Protein AF-0000000084599775 (afdb_homodimer)

Sequence (318 aa):
MVIREINQDNRTDVEAFFRQQWGSSLMVVASGVYDCSELDGFVALDETGNIIGLLTFAYHNGQMELISLDSVKEGVGVGTSLLETFENDAKEKNIKAIHLVTTNDNVHALAFYQKRGYVLHKLHKEAVKKARLLKPEIPSIAENGIPIRDEIELMKPLAMVIREINQDNRTDVEAFFRQQWGSSLMVVASGVYDCSELDGFVALDETGNIIGLLTFAYHNGQMELISLDSVKEGVGVGTSLLETFENDAKEKNIKAIHLVTTNDNVHALAFYQKRGYVLHKLHKEAVKKARLLKPEIPSIAENGIPIRDEIELMKPLA

Structure (mmCIF, N/CA/C/O backbone):
data_AF-0000000084599775-model_v1
#
loop_
_entity.id
_entity.type
_entity.pdbx_description
1 polymer Acetyltransferase
#
loop_
_atom_site.group_PDB
_atom_site.id
_atom_site.type_symbol
_atom_site.label_atom_id
_atom_site.label_alt_id
_atom_site.label_comp_id
_atom_site.label_asym_id
_atom_site.label_entity_id
_atom_site.label_seq_id
_atom_site.pdbx_PDB_ins_code
_atom_site.Cartn_x
_atom_site.Cartn_y
_atom_site.Cartn_z
_atom_site.occupancy
_atom_site.B_iso_or_equiv
_atom_site.auth_seq_id
_atom_site.auth_comp_id
_atom_site.auth_asym_id
_atom_site.auth_atom_id
_atom_site.pdbx_PDB_model_num
ATOM 1 N N . MET A 1 1 ? -7.348 -16.453 -25.172 1 92.5 1 MET A N 1
ATOM 2 C CA . MET A 1 1 ? -6.465 -16.781 -24.062 1 92.5 1 MET A CA 1
ATOM 3 C C . MET A 1 1 ? -6.84 -18.125 -23.453 1 92.5 1 MET A C 1
ATOM 5 O O . MET A 1 1 ? -8.016 -18.391 -23.188 1 92.5 1 MET A O 1
ATOM 9 N N . VAL A 1 2 ? -5.887 -18.969 -23.328 1 96.31 2 VAL A N 1
ATOM 10 C CA . VAL A 1 2 ? -6.09 -20.281 -22.703 1 96.31 2 VAL A CA 1
ATOM 11 C C . VAL A 1 2 ? -5.16 -20.422 -21.5 1 96.31 2 VAL A C 1
ATOM 13 O O . VAL A 1 2 ? -3.984 -20.062 -21.578 1 96.31 2 VAL A O 1
ATOM 16 N N . ILE A 1 3 ? -5.695 -21.031 -20.406 1 98.25 3 ILE A N 1
ATOM 17 C CA . ILE A 1 3 ? -4.895 -21.234 -19.203 1 98.25 3 ILE A CA 1
ATOM 18 C C . ILE A 1 3 ? -4.613 -22.734 -19.031 1 98.25 3 ILE A C 1
ATOM 20 O O . ILE A 1 3 ? -5.52 -23.562 -19.188 1 98.25 3 ILE A O 1
ATOM 24 N N . ARG A 1 4 ? -3.365 -23.031 -18.797 1 98 4 ARG A N 1
ATOM 25 C CA . ARG A 1 4 ? -2.939 -24.406 -18.578 1 98 4 ARG A CA 1
ATOM 26 C C . ARG A 1 4 ? -2.119 -24.531 -17.297 1 98 4 ARG A C 1
ATOM 28 O O . ARG A 1 4 ? -1.47 -23.578 -16.875 1 98 4 ARG A O 1
ATOM 35 N N . GLU A 1 5 ? -2.135 -25.719 -16.75 1 98.38 5 GLU A N 1
ATOM 36 C CA . GLU A 1 5 ? -1.26 -26 -15.609 1 98.38 5 GLU A CA 1
ATOM 37 C C . GLU A 1 5 ? 0.196 -26.125 -16.047 1 98.38 5 GLU A C 1
ATOM 39 O O . GLU A 1 5 ? 0.479 -26.625 -17.141 1 98.38 5 GLU A O 1
ATOM 44 N N . ILE A 1 6 ? 1.045 -25.656 -15.219 1 98.19 6 ILE A N 1
ATOM 45 C CA . ILE A 1 6 ? 2.459 -25.953 -15.438 1 98.19 6 ILE A CA 1
ATOM 46 C C . ILE A 1 6 ? 2.723 -27.438 -15.234 1 98.19 6 ILE A C 1
ATOM 48 O O . ILE A 1 6 ? 2.256 -28.031 -14.258 1 98.19 6 ILE A O 1
ATOM 52 N N . ASN A 1 7 ? 3.398 -27.984 -16.156 1 96.94 7 ASN A N 1
ATOM 53 C CA . ASN A 1 7 ? 3.766 -29.391 -16.078 1 96.94 7 ASN A CA 1
ATOM 54 C C . ASN A 1 7 ? 5.086 -29.656 -16.797 1 96.94 7 ASN A C 1
ATOM 56 O O . ASN A 1 7 ? 5.766 -28.734 -17.234 1 96.94 7 ASN A O 1
ATOM 60 N N . GLN A 1 8 ? 5.445 -30.906 -16.891 1 95.69 8 GLN A N 1
ATOM 61 C CA . GLN A 1 8 ? 6.738 -31.281 -17.453 1 95.69 8 GLN A CA 1
ATOM 62 C C . GLN A 1 8 ? 6.824 -30.875 -18.922 1 95.69 8 GLN A C 1
ATOM 64 O O . GLN A 1 8 ? 7.895 -30.516 -19.406 1 95.69 8 GLN A O 1
ATOM 69 N N . ASP A 1 9 ? 5.758 -30.797 -19.609 1 95 9 ASP A N 1
ATOM 70 C CA . ASP A 1 9 ? 5.73 -30.547 -21.047 1 95 9 ASP A CA 1
ATOM 71 C C . ASP A 1 9 ? 5.992 -29.078 -21.344 1 95 9 ASP A C 1
ATOM 73 O O . ASP A 1 9 ? 6.445 -28.734 -22.438 1 95 9 ASP A O 1
ATOM 77 N N . ASN A 1 10 ? 5.652 -28.25 -20.391 1 96.38 10 ASN A N 1
ATOM 78 C CA . ASN A 1 10 ? 5.797 -26.828 -20.688 1 96.38 10 ASN A CA 1
ATOM 79 C C . ASN A 1 10 ? 6.785 -26.156 -19.734 1 96.38 10 ASN A C 1
ATOM 81 O O . ASN A 1 10 ? 6.91 -24.922 -19.734 1 96.38 10 ASN A O 1
ATOM 85 N N . ARG A 1 11 ? 7.508 -26.875 -19.016 1 96.5 11 ARG A N 1
ATOM 86 C CA . ARG A 1 11 ? 8.375 -26.344 -17.969 1 96.5 11 ARG A CA 1
ATOM 87 C C . ARG A 1 11 ? 9.531 -25.547 -18.562 1 96.5 11 ARG A C 1
ATOM 89 O O . ARG A 1 11 ? 9.945 -24.531 -18 1 96.5 11 ARG A O 1
ATOM 96 N N . THR A 1 12 ? 10.039 -26.016 -19.641 1 95.94 12 THR A N 1
ATOM 97 C CA . THR A 1 12 ? 11.148 -25.328 -20.297 1 95.94 12 THR A CA 1
ATOM 98 C C . THR A 1 12 ? 10.711 -23.938 -20.75 1 95.94 12 THR A C 1
ATOM 100 O O . THR A 1 12 ? 11.469 -22.969 -20.641 1 95.94 12 THR A O 1
ATOM 103 N N . ASP A 1 13 ? 9.578 -23.875 -21.297 1 96.06 13 ASP A N 1
ATOM 104 C CA . ASP A 1 13 ? 9.031 -22.578 -21.719 1 96.06 13 ASP A CA 1
ATOM 105 C C . ASP A 1 13 ? 8.828 -21.656 -20.516 1 96.06 13 ASP A C 1
ATOM 107 O O . ASP A 1 13 ? 9.047 -20.453 -20.609 1 96.06 13 ASP A O 1
ATOM 111 N N . VAL A 1 14 ? 8.398 -22.25 -19.422 1 97.06 14 VAL A N 1
ATOM 112 C CA . VAL A 1 14 ? 8.195 -21.5 -18.188 1 97.06 14 VAL A CA 1
ATOM 113 C C . VAL A 1 14 ? 9.531 -20.938 -17.703 1 97.06 14 VAL A C 1
ATOM 115 O O . VAL A 1 14 ? 9.617 -19.75 -17.359 1 97.06 14 VAL A O 1
ATOM 118 N N . GLU A 1 15 ? 10.516 -21.75 -17.719 1 96.5 15 GLU A N 1
ATOM 119 C CA . GLU A 1 15 ? 11.844 -21.312 -17.312 1 96.5 15 GLU A CA 1
ATOM 120 C C . GLU A 1 15 ? 12.344 -20.172 -18.203 1 96.5 15 GLU A C 1
ATOM 122 O O . GLU A 1 15 ? 12.891 -19.188 -17.703 1 96.5 15 GLU A O 1
ATOM 127 N N . ALA A 1 16 ? 12.148 -20.344 -19.5 1 95.25 16 ALA A N 1
ATOM 128 C CA . ALA A 1 16 ? 12.562 -19.328 -20.453 1 95.25 16 ALA A CA 1
ATOM 129 C C . ALA A 1 16 ? 11.82 -18.016 -20.219 1 95.25 16 ALA A C 1
ATOM 131 O O . ALA A 1 16 ? 12.398 -16.938 -20.328 1 95.25 16 ALA A O 1
ATOM 132 N N . PHE A 1 17 ? 10.594 -18.094 -19.922 1 95.19 17 PHE A N 1
ATOM 133 C CA . PHE A 1 17 ? 9.766 -16.922 -19.625 1 95.19 17 PHE A CA 1
ATOM 134 C C . PHE A 1 17 ? 10.336 -16.141 -18.469 1 95.19 17 PHE A C 1
ATOM 136 O O . PHE A 1 17 ? 10.508 -14.914 -18.562 1 95.19 17 PHE A O 1
ATOM 143 N N . PHE A 1 18 ? 10.656 -16.781 -17.328 1 95.19 18 PHE A N 1
ATOM 144 C CA . PHE A 1 18 ? 11.203 -16.125 -16.141 1 95.19 18 PHE A CA 1
ATOM 145 C C . PHE A 1 18 ? 12.547 -15.477 -16.469 1 95.19 18 PHE A C 1
ATOM 147 O O . PHE A 1 18 ? 12.805 -14.344 -16.047 1 95.19 18 PHE A O 1
ATOM 154 N N . ARG A 1 19 ? 13.328 -16.156 -17.234 1 93.12 19 ARG A N 1
ATOM 155 C CA . ARG A 1 19 ? 14.641 -15.617 -17.609 1 93.12 19 ARG A CA 1
ATOM 156 C C . ARG A 1 19 ? 14.492 -14.359 -18.453 1 93.12 19 ARG A C 1
ATOM 158 O O . ARG A 1 19 ? 15.211 -13.375 -18.234 1 93.12 19 ARG A O 1
ATOM 165 N N . GLN A 1 20 ? 13.648 -14.422 -19.375 1 92.06 20 GLN A N 1
ATOM 166 C CA . GLN A 1 20 ? 13.453 -13.305 -20.297 1 92.06 20 GLN A CA 1
ATOM 167 C C . GLN A 1 20 ? 12.836 -12.102 -19.578 1 92.06 20 GLN A C 1
ATOM 169 O O . GLN A 1 20 ? 13.258 -10.969 -19.781 1 92.06 20 GLN A O 1
ATOM 174 N N . GLN A 1 21 ? 11.898 -12.336 -18.766 1 89.94 21 GLN A N 1
ATOM 175 C CA . GLN A 1 21 ? 11.117 -11.258 -18.172 1 89.94 21 GLN A CA 1
ATOM 176 C C . GLN A 1 21 ? 11.797 -10.711 -16.922 1 89.94 21 GLN A C 1
ATOM 178 O O . GLN A 1 21 ? 11.758 -9.5 -16.672 1 89.94 21 GLN A O 1
ATOM 183 N N . TRP A 1 22 ? 12.5 -11.562 -16.125 1 90.12 22 TRP A N 1
ATOM 184 C CA . TRP A 1 22 ? 12.938 -11.125 -14.805 1 90.12 22 TRP A CA 1
ATOM 185 C C . TRP A 1 22 ? 14.43 -11.359 -14.625 1 90.12 22 TRP A C 1
ATOM 187 O O . TRP A 1 22 ? 15.008 -10.953 -13.617 1 90.12 22 TRP A O 1
ATOM 197 N N . GLY A 1 23 ? 15.047 -12.039 -15.555 1 90.75 23 GLY A N 1
ATOM 198 C CA . GLY A 1 23 ? 16.469 -12.312 -15.484 1 90.75 23 GLY A CA 1
ATOM 199 C C . GLY A 1 23 ? 16.812 -13.484 -14.586 1 90.75 23 GLY A C 1
ATOM 200 O O . GLY A 1 23 ? 17.906 -14.047 -14.688 1 90.75 23 GLY A O 1
ATOM 201 N N . SER A 1 24 ? 15.977 -13.789 -13.664 1 91.69 24 SER A N 1
ATOM 202 C CA . SER A 1 24 ? 16.156 -14.906 -12.742 1 91.69 24 SER A CA 1
ATOM 203 C C . SER A 1 24 ? 14.82 -15.492 -12.312 1 91.69 24 SER A C 1
ATOM 205 O O . SER A 1 24 ? 13.812 -14.781 -12.25 1 91.69 24 SER A O 1
ATOM 207 N N . SER A 1 25 ? 14.828 -16.797 -11.992 1 94.44 25 SER A N 1
ATOM 208 C CA . SER A 1 25 ? 13.617 -17.453 -11.516 1 94.44 25 SER A CA 1
ATOM 209 C C . SER A 1 25 ? 13.602 -17.547 -9.992 1 94.44 25 SER A C 1
ATOM 211 O O . SER A 1 25 ? 12.641 -18.047 -9.406 1 94.44 25 SER A O 1
ATOM 213 N N . LEU A 1 26 ? 14.641 -17.047 -9.383 1 95.44 26 LEU A N 1
ATOM 214 C CA . LEU A 1 26 ? 14.766 -17.109 -7.934 1 95.44 26 LEU A CA 1
ATOM 215 C C . LEU A 1 26 ? 14 -15.977 -7.266 1 95.44 26 LEU A C 1
ATOM 217 O O . LEU A 1 26 ? 14.164 -14.812 -7.637 1 95.44 26 LEU A O 1
ATOM 221 N N . MET A 1 27 ? 13.141 -16.391 -6.398 1 96.81 27 MET A N 1
ATOM 222 C CA . MET A 1 27 ? 12.367 -15.445 -5.605 1 96.81 27 MET A CA 1
ATOM 223 C C . MET A 1 27 ? 12.688 -15.586 -4.121 1 96.81 27 MET A C 1
ATOM 225 O O . MET A 1 27 ? 12.68 -16.688 -3.58 1 96.81 27 MET A O 1
ATOM 229 N N . VAL A 1 28 ? 13.031 -14.461 -3.52 1 97.38 28 VAL A N 1
ATOM 230 C CA . VAL A 1 28 ? 13.297 -14.438 -2.084 1 97.38 28 VAL A CA 1
ATOM 231 C C . VAL A 1 28 ? 12.258 -13.562 -1.388 1 97.38 28 VAL A C 1
ATOM 233 O O . VAL A 1 28 ? 12.172 -12.359 -1.652 1 97.38 28 VAL A O 1
ATOM 236 N N . VAL A 1 29 ? 11.469 -14.172 -0.546 1 96.25 29 VAL A N 1
ATOM 237 C CA . VAL A 1 29 ? 10.469 -13.469 0.248 1 96.25 29 VAL A CA 1
ATOM 238 C C . VAL A 1 29 ? 10.57 -13.898 1.71 1 96.25 29 VAL A C 1
ATOM 240 O O . VAL A 1 29 ? 11.312 -14.82 2.039 1 96.25 29 VAL A O 1
ATOM 243 N N . ALA A 1 30 ? 9.82 -13.195 2.551 1 94.31 30 ALA A N 1
ATOM 244 C CA . ALA A 1 30 ? 9.883 -13.445 3.99 1 94.31 30 ALA A CA 1
ATOM 245 C C . ALA A 1 30 ? 9.578 -14.906 4.309 1 94.31 30 ALA A C 1
ATOM 247 O O . ALA A 1 30 ? 10.109 -15.461 5.27 1 94.31 30 ALA A O 1
ATOM 248 N N . SER A 1 31 ? 8.789 -15.547 3.479 1 93.44 31 SER A N 1
ATOM 249 C CA . SER A 1 31 ? 8.344 -16.906 3.77 1 93.44 31 SER A CA 1
ATOM 250 C C . SER A 1 31 ? 9.375 -17.938 3.305 1 93.44 31 SER A C 1
ATOM 252 O O . SER A 1 31 ? 9.273 -19.109 3.65 1 93.44 31 SER A O 1
ATOM 254 N N . GLY A 1 32 ? 10.336 -17.516 2.463 1 94.44 32 GLY A N 1
ATOM 255 C CA . GLY A 1 32 ? 11.336 -18.469 1.998 1 94.44 32 GLY A CA 1
ATOM 256 C C . GLY A 1 32 ? 11.969 -18.078 0.681 1 94.44 32 GLY A C 1
ATOM 257 O O . GLY A 1 32 ? 11.82 -16.938 0.231 1 94.44 32 GLY A O 1
ATOM 258 N N . VAL A 1 33 ? 12.805 -19.078 0.235 1 96.69 33 VAL A N 1
ATOM 259 C CA . VAL A 1 33 ? 13.469 -18.953 -1.058 1 96.69 33 VAL A CA 1
ATOM 260 C C . VAL A 1 33 ? 12.883 -19.969 -2.039 1 96.69 33 VAL A C 1
ATOM 262 O O . VAL A 1 33 ? 12.82 -21.156 -1.75 1 96.69 33 VAL A O 1
ATOM 265 N N . TYR A 1 34 ? 12.508 -19.406 -3.258 1 97 34 TYR A N 1
ATOM 266 C CA . TYR A 1 34 ? 11.82 -20.266 -4.219 1 97 34 TYR A CA 1
ATOM 267 C C . TYR A 1 34 ? 12.43 -20.125 -5.609 1 97 34 TYR A C 1
ATOM 269 O O . TYR A 1 34 ? 12.766 -19.016 -6.035 1 97 34 TYR A O 1
ATOM 277 N N . ASP A 1 35 ? 12.609 -21.266 -6.238 1 96.94 35 ASP A N 1
ATOM 278 C CA . ASP A 1 35 ? 12.805 -21.234 -7.684 1 96.94 35 ASP A CA 1
ATOM 279 C C . ASP A 1 35 ? 11.461 -21.297 -8.414 1 96.94 35 ASP A C 1
ATOM 281 O O . ASP A 1 35 ? 10.898 -22.391 -8.57 1 96.94 35 ASP A O 1
ATOM 285 N N . CYS A 1 36 ? 10.992 -20.188 -8.938 1 97.12 36 CYS A N 1
ATOM 286 C CA . CYS A 1 36 ? 9.656 -20.078 -9.508 1 97.12 36 CYS A CA 1
ATOM 287 C C . CYS A 1 36 ? 9.5 -21.016 -10.703 1 97.12 36 CYS A C 1
ATOM 289 O O . CYS A 1 36 ? 8.398 -21.484 -10.984 1 97.12 36 CYS A O 1
ATOM 291 N N . SER A 1 37 ? 10.578 -21.266 -11.375 1 95.88 37 SER A N 1
ATOM 292 C CA . SER A 1 37 ? 10.508 -22.125 -12.555 1 95.88 37 SER A CA 1
ATOM 293 C C . SER A 1 37 ? 10.234 -23.562 -12.164 1 95.88 37 SER A C 1
ATOM 295 O O . SER A 1 37 ? 9.859 -24.391 -13.008 1 95.88 37 SER A O 1
ATOM 297 N N . GLU A 1 38 ? 10.375 -23.906 -10.883 1 96 38 GLU A N 1
ATOM 298 C CA . GLU A 1 38 ? 10.195 -25.281 -10.414 1 96 38 GLU A CA 1
ATOM 299 C C . GLU A 1 38 ? 8.883 -25.438 -9.664 1 96 38 GLU A C 1
ATOM 301 O O . GLU A 1 38 ? 8.539 -26.547 -9.234 1 96 38 GLU A O 1
ATOM 306 N N . LEU A 1 39 ? 8.156 -24.422 -9.516 1 97.62 39 LEU A N 1
ATOM 307 C CA . LEU A 1 39 ? 6.926 -24.438 -8.734 1 97.62 39 LEU A CA 1
ATOM 308 C C . LEU A 1 39 ? 5.742 -24.859 -9.594 1 97.62 39 LEU A C 1
ATOM 310 O O . LEU A 1 39 ? 5.793 -24.75 -10.82 1 97.62 39 LEU A O 1
ATOM 314 N N . ASP A 1 40 ? 4.711 -25.391 -8.898 1 97.56 40 ASP A N 1
ATOM 315 C CA . ASP A 1 40 ? 3.422 -25.562 -9.562 1 97.56 40 ASP A CA 1
ATOM 316 C C . ASP A 1 40 ? 2.809 -24.203 -9.922 1 97.56 40 ASP A C 1
ATOM 318 O O . ASP A 1 40 ? 3.211 -23.172 -9.391 1 97.56 40 ASP A O 1
ATOM 322 N N . GLY A 1 41 ? 1.921 -24.25 -10.922 1 98.56 41 GLY A N 1
ATOM 323 C CA . GLY A 1 41 ? 1.285 -23 -11.32 1 98.56 41 GLY A CA 1
ATOM 324 C C . GLY A 1 41 ? 0.48 -23.125 -12.594 1 98.56 41 GLY A C 1
ATOM 325 O O . GLY A 1 41 ? 0.084 -24.219 -12.984 1 98.56 41 GLY A O 1
ATOM 326 N N . PHE A 1 42 ? 0.174 -21.953 -13.125 1 98.75 42 PHE A N 1
ATOM 327 C CA . PHE A 1 42 ? -0.633 -21.844 -14.336 1 98.75 42 PHE A CA 1
ATOM 328 C C . PHE A 1 42 ? 0.006 -20.891 -15.328 1 98.75 42 PHE A C 1
ATOM 330 O O . PHE A 1 42 ? 0.622 -19.891 -14.938 1 98.75 42 PHE A O 1
ATOM 337 N N . VAL A 1 43 ? -0.149 -21.234 -16.625 1 98.19 43 VAL A N 1
ATOM 338 C CA . VAL A 1 43 ? 0.331 -20.359 -17.703 1 98.19 43 VAL A CA 1
ATOM 339 C C . VAL A 1 43 ? -0.844 -19.906 -18.562 1 98.19 43 VAL A C 1
ATOM 341 O O . VAL A 1 43 ? -1.766 -20.688 -18.828 1 98.19 43 VAL A O 1
ATOM 344 N N . ALA A 1 44 ? -0.857 -18.656 -18.859 1 98.19 44 ALA A N 1
ATOM 345 C CA . ALA A 1 44 ? -1.795 -18.109 -19.844 1 98.19 44 ALA A CA 1
ATOM 346 C C . ALA A 1 44 ? -1.156 -18.016 -21.219 1 98.19 44 ALA A C 1
ATOM 348 O O . ALA A 1 44 ? -0.08 -17.438 -21.375 1 98.19 44 ALA A O 1
ATOM 349 N N . LEU A 1 45 ? -1.836 -18.531 -22.219 1 96.81 45 LEU A N 1
ATOM 350 C CA . LEU A 1 45 ? -1.324 -18.562 -23.594 1 96.81 45 LEU A CA 1
ATOM 351 C C . LEU A 1 45 ? -2.213 -17.734 -24.516 1 96.81 45 LEU A C 1
ATOM 353 O O . LEU A 1 45 ? -3.439 -17.75 -24.391 1 96.81 45 LEU A O 1
ATOM 357 N N . ASP A 1 46 ? -1.497 -17.031 -25.422 1 95.38 46 ASP A N 1
ATOM 358 C CA . ASP A 1 46 ? -2.291 -16.344 -26.438 1 95.38 46 ASP A CA 1
ATOM 359 C C . ASP A 1 46 ? -2.643 -17.281 -27.578 1 95.38 46 ASP A C 1
ATOM 361 O O . ASP A 1 46 ? -2.408 -18.484 -27.5 1 95.38 46 ASP A O 1
ATOM 365 N N . GLU A 1 47 ? -3.258 -16.656 -28.594 1 94.31 47 GLU A N 1
ATOM 366 C CA . GLU A 1 47 ? -3.771 -17.438 -29.719 1 94.31 47 GLU A CA 1
ATOM 367 C C . GLU A 1 47 ? -2.643 -18.156 -30.453 1 94.31 47 GLU A C 1
ATOM 369 O O . GLU A 1 47 ? -2.871 -19.156 -31.125 1 94.31 47 GLU A O 1
ATOM 374 N N . THR A 1 48 ? -1.435 -17.688 -30.406 1 94.5 48 THR A N 1
ATOM 375 C CA . THR A 1 48 ? -0.296 -18.266 -31.109 1 94.5 48 THR A CA 1
ATOM 376 C C . THR A 1 48 ? 0.467 -19.234 -30.219 1 94.5 48 THR A C 1
ATOM 378 O O . THR A 1 48 ? 1.492 -19.797 -30.625 1 94.5 48 THR A O 1
ATOM 381 N N . GLY A 1 49 ? 0.056 -19.406 -28.984 1 93.06 49 GLY A N 1
ATOM 382 C CA . GLY A 1 49 ? 0.684 -20.359 -28.078 1 93.06 49 GLY A CA 1
ATOM 383 C C . GLY A 1 49 ? 1.802 -19.734 -27.266 1 93.06 49 GLY A C 1
ATOM 384 O O . GLY A 1 49 ? 2.52 -20.453 -26.562 1 93.06 49 GLY A O 1
ATOM 385 N N . ASN A 1 50 ? 1.93 -18.469 -27.344 1 93.94 50 ASN A N 1
ATOM 386 C CA . ASN A 1 50 ? 2.941 -17.781 -26.547 1 93.94 50 ASN A CA 1
ATOM 387 C C . ASN A 1 50 ? 2.451 -17.516 -25.125 1 93.94 50 ASN A C 1
ATOM 389 O O . ASN A 1 50 ? 1.286 -17.172 -24.922 1 93.94 50 ASN A O 1
ATOM 393 N N . ILE A 1 51 ? 3.398 -17.672 -24.219 1 96.19 51 ILE A N 1
ATOM 394 C CA . ILE A 1 51 ? 3.064 -17.359 -22.828 1 96.19 51 ILE A CA 1
ATOM 395 C C . ILE A 1 51 ? 2.891 -15.852 -22.656 1 96.19 51 ILE A C 1
ATOM 397 O O . ILE A 1 51 ? 3.801 -15.078 -22.953 1 96.19 51 ILE A O 1
ATOM 401 N N . ILE A 1 52 ? 1.728 -15.445 -22.172 1 96.81 52 ILE A N 1
ATOM 402 C CA . ILE A 1 52 ? 1.461 -14.023 -21.969 1 96.81 52 ILE A CA 1
ATOM 403 C C . ILE A 1 52 ? 1.283 -13.75 -20.484 1 96.81 52 ILE A C 1
ATOM 405 O O . ILE A 1 52 ? 1.109 -12.594 -20.078 1 96.81 52 ILE A O 1
ATOM 409 N N . GLY A 1 53 ? 1.317 -14.742 -19.641 1 97.38 53 GLY A N 1
ATOM 410 C CA . GLY A 1 53 ? 1.243 -14.625 -18.188 1 97.38 53 GLY A CA 1
ATOM 411 C C . GLY A 1 53 ? 1.481 -15.938 -17.469 1 97.38 53 GLY A C 1
ATOM 412 O O . GLY A 1 53 ? 1.396 -17.016 -18.078 1 97.38 53 GLY A O 1
ATOM 413 N N . LEU A 1 54 ? 1.822 -15.766 -16.266 1 97.56 54 LEU A N 1
ATOM 414 C CA . LEU A 1 54 ? 2.156 -16.938 -15.461 1 97.56 54 LEU A CA 1
ATOM 415 C C . LEU A 1 54 ? 1.891 -16.688 -13.984 1 97.56 54 LEU A C 1
ATOM 417 O O . LEU A 1 54 ? 2.039 -15.555 -13.508 1 97.56 54 LEU A O 1
ATOM 421 N N . LEU A 1 55 ? 1.412 -17.688 -13.289 1 98.62 55 LEU A N 1
ATOM 422 C CA . LEU A 1 55 ? 1.215 -17.688 -11.844 1 98.62 55 LEU A CA 1
ATOM 423 C C . LEU A 1 55 ? 1.843 -18.938 -11.211 1 98.62 55 LEU A C 1
ATOM 425 O O . LEU A 1 55 ? 1.65 -20.047 -11.703 1 98.62 55 LEU A O 1
ATOM 429 N N . THR A 1 56 ? 2.658 -18.734 -10.188 1 98.62 56 THR A N 1
ATOM 430 C CA . THR A 1 56 ? 3.229 -19.875 -9.469 1 98.62 56 THR A CA 1
ATOM 431 C C . THR A 1 56 ? 2.859 -19.812 -7.988 1 98.62 56 THR A C 1
ATOM 433 O O . THR A 1 56 ? 2.572 -18.734 -7.457 1 98.62 56 THR A O 1
ATOM 436 N N . PHE A 1 57 ? 2.818 -20.984 -7.379 1 98.56 57 PHE A N 1
ATOM 437 C CA . PHE A 1 57 ? 2.428 -21.047 -5.977 1 98.56 57 PHE A CA 1
ATOM 438 C C . PHE A 1 57 ? 3.148 -22.188 -5.266 1 98.56 57 PHE A C 1
ATOM 440 O O . PHE A 1 57 ? 3.744 -23.047 -5.91 1 98.56 57 PHE A O 1
ATOM 447 N N . ALA A 1 58 ? 3.17 -22.078 -3.945 1 97.5 58 ALA A N 1
ATOM 448 C CA . ALA A 1 58 ? 3.777 -23.094 -3.086 1 97.5 58 ALA A CA 1
ATOM 449 C C . ALA A 1 58 ? 2.832 -23.5 -1.956 1 97.5 58 ALA A C 1
ATOM 451 O O . ALA A 1 58 ? 1.894 -22.766 -1.637 1 97.5 58 ALA A O 1
ATOM 452 N N . TYR A 1 59 ? 3.031 -24.688 -1.446 1 92.94 59 TYR A N 1
ATOM 453 C CA . TYR A 1 59 ? 2.33 -25.188 -0.268 1 92.94 59 TYR A CA 1
ATOM 454 C C . TYR A 1 59 ? 3.221 -25.109 0.967 1 92.94 59 TYR A C 1
ATOM 456 O O . TYR A 1 59 ? 4.352 -25.609 0.953 1 92.94 59 TYR A O 1
ATOM 464 N N . HIS A 1 60 ? 2.615 -24.406 1.927 1 82.81 60 HIS A N 1
ATOM 465 C CA . HIS A 1 60 ? 3.336 -24.453 3.193 1 82.81 60 HIS A CA 1
ATOM 466 C C . HIS A 1 60 ? 2.379 -24.328 4.375 1 82.81 60 HIS A C 1
ATOM 468 O O . HIS A 1 60 ? 1.455 -23.516 4.352 1 82.81 60 HIS A O 1
ATOM 474 N N . ASN A 1 61 ? 2.67 -25.219 5.391 1 77.5 61 ASN A N 1
ATOM 475 C CA . ASN A 1 61 ? 1.918 -25.219 6.641 1 77.5 61 ASN A CA 1
ATOM 476 C C . ASN A 1 61 ? 0.416 -25.312 6.391 1 77.5 61 ASN A C 1
ATOM 478 O O . ASN A 1 61 ? -0.365 -24.562 6.977 1 77.5 61 ASN A O 1
ATOM 482 N N . GLY A 1 62 ? -0.041 -26.094 5.398 1 80.38 62 GLY A N 1
ATOM 483 C CA . GLY A 1 62 ? -1.455 -26.297 5.125 1 80.38 62 GLY A CA 1
ATOM 484 C C . GLY A 1 62 ? -2.092 -25.125 4.387 1 80.38 62 GLY A C 1
ATOM 485 O O . GLY A 1 62 ? -3.318 -25.047 4.281 1 80.38 62 GLY A O 1
ATOM 486 N N . GLN A 1 63 ? -1.294 -24.219 3.91 1 90.12 63 GLN A N 1
ATOM 487 C CA . GLN A 1 63 ? -1.784 -23.062 3.168 1 90.12 63 GLN A CA 1
ATOM 488 C C . GLN A 1 63 ? -1.103 -22.953 1.806 1 90.12 63 GLN A C 1
ATOM 490 O O . GLN A 1 63 ? -0.06 -23.578 1.577 1 90.12 63 GLN A O 1
ATOM 495 N N . MET A 1 64 ? -1.839 -22.328 0.93 1 96.94 64 MET A N 1
ATOM 496 C CA . MET A 1 64 ? -1.261 -22.047 -0.3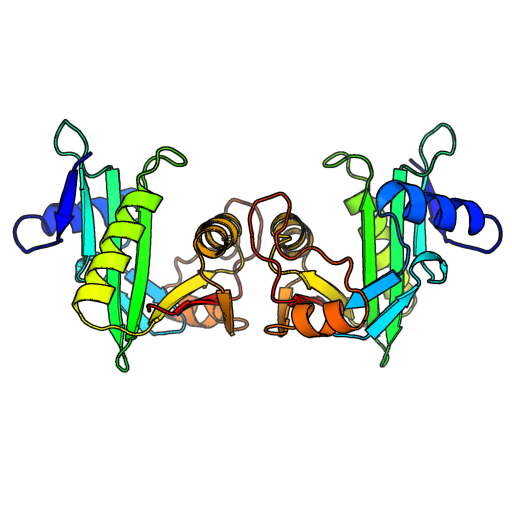78 1 96.94 64 MET A CA 1
ATOM 497 C C . MET A 1 64 ? -0.809 -20.594 -0.46 1 96.94 64 MET A C 1
ATOM 499 O O . MET A 1 64 ? -1.53 -19.688 -0.033 1 96.94 64 MET A O 1
ATOM 503 N N . GLU A 1 65 ? 0.368 -20.453 -0.92 1 98.19 65 GLU A N 1
ATOM 504 C CA . GLU A 1 65 ? 0.928 -19.109 -1.092 1 98.19 65 GLU A CA 1
ATOM 505 C C . GLU A 1 65 ? 1.214 -18.812 -2.561 1 98.19 65 GLU A C 1
ATOM 507 O O . GLU A 1 65 ? 1.904 -19.594 -3.23 1 98.19 65 GLU A O 1
ATOM 512 N N . LEU A 1 66 ? 0.588 -17.781 -3.043 1 98.62 66 LEU A N 1
ATOM 513 C CA . LEU A 1 66 ? 0.934 -17.266 -4.363 1 98.62 66 LEU A CA 1
ATOM 514 C C . LEU A 1 66 ? 2.334 -16.656 -4.359 1 98.62 66 LEU A C 1
ATOM 516 O O . LEU A 1 66 ? 2.611 -15.727 -3.598 1 98.62 66 LEU A O 1
ATOM 520 N N . ILE A 1 67 ? 3.205 -17.188 -5.203 1 98.12 67 ILE A N 1
ATOM 521 C CA . ILE A 1 67 ? 4.602 -16.766 -5.16 1 98.12 67 ILE A CA 1
ATOM 522 C C . ILE A 1 67 ? 4.859 -15.734 -6.25 1 98.12 67 ILE A C 1
ATOM 524 O O . ILE A 1 67 ? 5.59 -14.758 -6.035 1 98.12 67 ILE A O 1
ATOM 528 N N . SER A 1 68 ? 4.344 -15.945 -7.371 1 97.69 68 SER A N 1
ATOM 529 C CA . SER A 1 68 ? 4.535 -14.984 -8.461 1 97.69 68 SER A CA 1
ATOM 530 C C . SER A 1 68 ? 3.299 -14.906 -9.352 1 97.69 68 SER A C 1
ATOM 532 O O . SER A 1 68 ? 2.6 -15.906 -9.539 1 97.69 68 SER A O 1
ATOM 534 N N . LEU A 1 69 ? 2.971 -13.805 -9.781 1 97.94 69 LEU A N 1
ATOM 535 C CA . LEU A 1 69 ? 1.971 -13.516 -10.805 1 97.94 69 LEU A CA 1
ATOM 536 C C . LEU A 1 69 ? 2.494 -12.484 -11.797 1 97.94 69 LEU A C 1
ATOM 538 O O . LEU A 1 69 ? 2.742 -11.328 -11.43 1 97.94 69 LEU A O 1
ATOM 542 N N . ASP A 1 70 ? 2.635 -12.875 -13.031 1 94.69 70 ASP A N 1
ATOM 543 C CA . ASP A 1 70 ? 3.242 -12.039 -14.055 1 94.69 70 ASP A CA 1
ATOM 544 C C . ASP A 1 70 ? 2.379 -12 -15.312 1 94.69 70 ASP A C 1
ATOM 546 O O . ASP A 1 70 ? 1.898 -13.039 -15.773 1 94.69 70 ASP A O 1
ATOM 550 N N . SER A 1 71 ? 2.098 -10.867 -15.727 1 94 71 SER A N 1
ATOM 551 C CA . SER A 1 71 ? 1.447 -10.641 -17.016 1 94 71 SER A CA 1
ATOM 552 C C . SER A 1 71 ? 2.289 -9.734 -17.906 1 94 71 SER A C 1
ATOM 554 O O . SER A 1 71 ? 2.832 -8.734 -17.438 1 94 71 SER A O 1
ATOM 556 N N . VAL A 1 72 ? 2.455 -10.078 -19.156 1 88.5 72 VAL A N 1
ATOM 557 C CA . VAL A 1 72 ? 3.252 -9.297 -20.094 1 88.5 72 VAL A CA 1
ATOM 558 C C . VAL A 1 72 ? 2.564 -7.961 -20.375 1 88.5 72 VAL A C 1
ATOM 560 O O . VAL A 1 72 ? 3.23 -6.945 -20.562 1 88.5 72 VAL A O 1
ATOM 563 N N . LYS A 1 73 ? 1.219 -8.008 -20.469 1 83.88 73 LYS A N 1
ATOM 564 C CA . LYS A 1 73 ? 0.448 -6.785 -20.688 1 83.88 73 LYS A CA 1
ATOM 565 C C . LYS A 1 73 ? -0.531 -6.535 -19.547 1 83.88 73 LYS A C 1
ATOM 567 O O . LYS A 1 73 ? -1.3 -7.426 -19.172 1 83.88 73 LYS A O 1
ATOM 572 N N . GLU A 1 74 ? -0.417 -5.309 -19.062 1 80.81 74 GLU A N 1
ATOM 573 C CA . GLU A 1 74 ? -1.301 -4.949 -17.953 1 80.81 74 GLU A CA 1
ATOM 574 C C . GLU A 1 74 ? -2.664 -4.488 -18.469 1 80.81 74 GLU A C 1
ATOM 576 O O . GLU A 1 74 ? -2.762 -3.902 -19.547 1 80.81 74 GLU A O 1
ATOM 581 N N . GLY A 1 75 ? -3.682 -4.828 -17.641 1 84.5 75 GLY A N 1
ATOM 582 C CA . GLY A 1 75 ? -4.992 -4.246 -17.891 1 84.5 75 GLY A CA 1
ATOM 583 C C . GLY A 1 75 ? -5.793 -5 -18.938 1 84.5 75 GLY A C 1
ATOM 584 O O . GLY A 1 75 ? -6.809 -4.504 -19.422 1 84.5 75 GLY A O 1
ATOM 585 N N . VAL A 1 76 ? -5.305 -6.164 -19.297 1 86.06 76 VAL A N 1
ATOM 586 C CA . VAL A 1 76 ? -6.027 -6.875 -20.344 1 86.06 76 VAL A CA 1
ATOM 587 C C . VAL A 1 76 ? -6.672 -8.133 -19.766 1 86.06 76 VAL A C 1
ATOM 589 O O . VAL A 1 76 ? -7.133 -9 -20.516 1 86.06 76 VAL A O 1
ATOM 592 N N . GLY A 1 77 ? -6.605 -8.297 -18.484 1 93.75 77 GLY A N 1
ATOM 593 C CA . GLY A 1 77 ? -7.391 -9.336 -17.828 1 93.75 77 GLY A CA 1
ATOM 594 C C . GLY A 1 77 ? -6.609 -10.609 -17.594 1 93.75 77 GLY A C 1
ATOM 595 O O . GLY A 1 77 ? -7.141 -11.578 -17.031 1 93.75 77 GLY A O 1
ATOM 596 N N . VAL A 1 78 ? -5.352 -10.727 -17.969 1 96.31 78 VAL A N 1
ATOM 597 C CA . VAL A 1 78 ? -4.543 -11.93 -17.828 1 96.31 78 VAL A CA 1
ATOM 598 C C . VAL A 1 78 ? -4.316 -12.234 -16.344 1 96.31 78 VAL A C 1
ATOM 600 O O . VAL A 1 78 ? -4.527 -13.367 -15.906 1 96.31 78 VAL A O 1
ATOM 603 N N . GLY A 1 79 ? -3.936 -11.219 -15.578 1 97.62 79 GLY A N 1
ATOM 604 C CA . GLY A 1 79 ? -3.719 -11.406 -14.148 1 97.62 79 GLY A CA 1
ATOM 605 C C . GLY A 1 79 ? -4.953 -11.891 -13.422 1 97.62 79 GLY A C 1
ATOM 606 O O . GLY A 1 79 ? -4.879 -12.805 -12.594 1 97.62 79 GLY A O 1
ATOM 607 N N . THR A 1 80 ? -6.027 -11.281 -13.781 1 97.56 80 THR A N 1
ATOM 608 C CA . THR A 1 80 ? -7.301 -11.648 -13.172 1 97.56 80 THR A CA 1
ATOM 609 C C . THR A 1 80 ? -7.652 -13.102 -13.477 1 97.56 80 THR A C 1
ATOM 611 O O . THR A 1 80 ? -8.023 -13.859 -12.57 1 97.56 80 THR A O 1
ATOM 614 N N . SER A 1 81 ? -7.535 -13.492 -14.68 1 97.94 81 SER A N 1
ATOM 615 C CA . SER A 1 81 ? -7.883 -14.844 -15.102 1 97.94 81 SER A CA 1
ATOM 616 C C . SER A 1 81 ? -6.988 -15.883 -14.422 1 97.94 81 SER A C 1
ATOM 618 O O . SER A 1 81 ? -7.465 -16.922 -13.984 1 97.94 81 SER A O 1
ATOM 620 N N . LEU A 1 82 ? -5.695 -15.602 -14.328 1 98.56 82 LEU A N 1
ATOM 621 C CA . LEU A 1 82 ? -4.758 -16.5 -13.664 1 98.56 82 LEU A CA 1
ATOM 622 C C . LEU A 1 82 ? -5.09 -16.625 -12.18 1 98.56 82 LEU A C 1
ATOM 624 O O . LEU A 1 82 ? -5.109 -17.734 -11.633 1 98.56 82 LEU A O 1
ATOM 628 N N . LEU A 1 83 ? -5.379 -15.523 -11.602 1 98.56 83 LEU A N 1
ATOM 629 C CA . LEU A 1 83 ? -5.703 -15.508 -10.18 1 98.56 83 LEU A CA 1
ATOM 630 C C . LEU A 1 83 ? -6.973 -16.312 -9.898 1 98.56 83 LEU A C 1
ATOM 632 O O . LEU A 1 83 ? -7.023 -17.094 -8.953 1 98.56 83 LEU A O 1
ATOM 636 N N . GLU A 1 84 ? -7.977 -16.094 -10.695 1 98.25 84 GLU A N 1
ATOM 637 C CA . GLU A 1 84 ? -9.234 -16.812 -10.539 1 98.25 84 GLU A CA 1
ATOM 638 C C . GLU A 1 84 ? -9.023 -18.328 -10.688 1 98.25 84 GLU A C 1
ATOM 640 O O . GLU A 1 84 ? -9.602 -19.109 -9.938 1 98.25 84 GLU A O 1
ATOM 645 N N . THR A 1 85 ? -8.242 -18.688 -11.648 1 98.5 85 THR A N 1
ATOM 646 C CA . THR A 1 85 ? -7.926 -20.094 -11.844 1 98.5 85 THR A CA 1
ATOM 647 C C . THR A 1 85 ? -7.227 -20.672 -10.617 1 98.5 85 THR A C 1
ATOM 649 O O . THR A 1 85 ? -7.578 -21.75 -10.141 1 98.5 85 THR A O 1
ATOM 652 N N . PHE A 1 86 ? -6.289 -19.938 -10.109 1 98.62 86 PHE A N 1
ATOM 653 C CA . PHE A 1 86 ? -5.547 -20.328 -8.914 1 98.62 86 PHE A CA 1
ATOM 654 C C . PHE A 1 86 ? -6.48 -20.469 -7.723 1 98.62 86 PHE A C 1
ATOM 656 O O . PHE A 1 86 ? -6.418 -21.469 -7 1 98.62 86 PHE A O 1
ATOM 663 N N . GLU A 1 87 ? -7.348 -19.516 -7.566 1 98.38 87 GLU A N 1
ATOM 664 C CA . GLU A 1 87 ? -8.289 -19.562 -6.449 1 98.38 87 GLU A CA 1
ATOM 665 C C . GLU A 1 87 ? -9.227 -20.75 -6.562 1 98.38 87 GLU A C 1
ATOM 667 O O . GLU A 1 87 ? -9.531 -21.406 -5.562 1 98.38 87 GLU A O 1
ATOM 672 N N . ASN A 1 88 ? -9.719 -20.984 -7.707 1 98 88 ASN A N 1
ATOM 673 C CA . ASN A 1 88 ? -10.594 -22.125 -7.918 1 98 88 ASN A CA 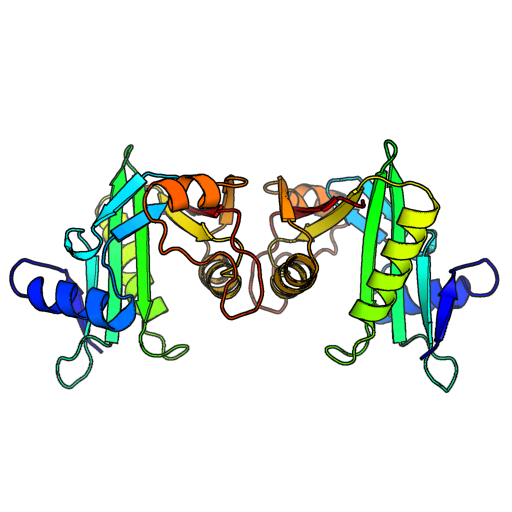1
ATOM 674 C C . ASN A 1 88 ? -9.875 -23.438 -7.613 1 98 88 ASN A C 1
ATOM 676 O O . ASN A 1 88 ? -10.453 -24.344 -6.996 1 98 88 ASN A O 1
ATOM 680 N N . ASP A 1 89 ? -8.648 -23.547 -8.078 1 97.38 89 ASP A N 1
ATOM 681 C CA . ASP A 1 89 ? -7.832 -24.719 -7.77 1 97.38 89 ASP A CA 1
ATOM 682 C C . ASP A 1 89 ? -7.691 -24.906 -6.262 1 97.38 89 ASP A C 1
ATOM 684 O O . ASP A 1 89 ? -7.824 -26.016 -5.754 1 97.38 89 ASP A O 1
ATOM 688 N N . ALA A 1 90 ? -7.395 -23.875 -5.551 1 97.56 90 ALA A N 1
ATOM 689 C CA . ALA A 1 90 ? -7.25 -23.906 -4.098 1 97.56 90 ALA A CA 1
ATOM 690 C C . ALA A 1 90 ? -8.531 -24.375 -3.428 1 97.56 90 ALA A C 1
ATOM 692 O O . ALA A 1 90 ? -8.492 -25.203 -2.508 1 97.56 90 ALA A O 1
ATOM 693 N N . LYS A 1 91 ? -9.609 -23.844 -3.902 1 96.88 91 LYS A N 1
ATOM 694 C CA . LYS A 1 91 ? -10.898 -24.234 -3.357 1 96.88 91 LYS A CA 1
ATOM 695 C C . LYS A 1 91 ? -11.141 -25.734 -3.553 1 96.88 91 LYS A C 1
ATOM 697 O O . LYS A 1 91 ? -11.617 -26.406 -2.643 1 96.88 91 LYS A O 1
ATOM 702 N N . GLU A 1 92 ? -10.82 -26.156 -4.695 1 96.06 92 GLU A N 1
ATOM 703 C CA . GLU A 1 92 ? -10.992 -27.578 -5 1 96.06 92 GLU A CA 1
ATOM 704 C C . GLU A 1 92 ? -10.133 -28.453 -4.082 1 96.06 92 GLU A C 1
ATOM 706 O O . GLU A 1 92 ? -10.508 -29.578 -3.77 1 96.06 92 GLU A O 1
ATOM 711 N N . LYS A 1 93 ? -9.047 -27.922 -3.641 1 94.69 93 LYS A N 1
ATOM 712 C CA . LYS A 1 93 ? -8.141 -28.641 -2.744 1 94.69 93 LYS A CA 1
ATOM 713 C C . LYS A 1 93 ? -8.5 -28.391 -1.283 1 94.69 93 LYS A C 1
ATOM 715 O O . LYS A 1 93 ? -7.73 -28.734 -0.382 1 94.69 93 LYS A O 1
ATOM 720 N N . ASN A 1 94 ? -9.555 -27.719 -0.998 1 94.5 94 ASN A N 1
ATOM 721 C CA . ASN A 1 94 ? -10.094 -27.422 0.327 1 94.5 94 ASN A CA 1
ATOM 722 C C . ASN A 1 94 ? -9.141 -26.562 1.144 1 94.5 94 ASN A C 1
ATOM 724 O O . ASN A 1 94 ? -9 -26.75 2.352 1 94.5 94 ASN A O 1
ATOM 728 N N . ILE A 1 95 ? -8.461 -25.797 0.417 1 95.88 95 ILE A N 1
ATOM 729 C CA . ILE A 1 95 ? -7.621 -24.797 1.074 1 95.88 95 ILE A CA 1
ATOM 730 C C . ILE A 1 95 ? -8.5 -23.719 1.699 1 95.88 95 ILE A C 1
ATOM 732 O O . ILE A 1 95 ? -9.453 -23.25 1.077 1 95.88 95 ILE A O 1
ATOM 736 N N . LYS A 1 96 ? -8.148 -23.281 2.891 1 94.81 96 LYS A N 1
ATOM 737 C CA . LYS A 1 96 ? -9.016 -22.375 3.631 1 94.81 96 LYS A CA 1
ATOM 738 C C . LYS A 1 96 ? -8.633 -20.922 3.377 1 94.81 96 LYS A C 1
ATOM 740 O O . LYS A 1 96 ? -9.453 -20.016 3.553 1 94.81 96 LYS A O 1
ATOM 745 N N . ALA A 1 97 ? -7.375 -20.719 3.033 1 95.94 97 ALA A N 1
ATOM 746 C CA . ALA A 1 97 ? -6.922 -19.344 2.785 1 95.94 97 ALA A CA 1
ATOM 747 C C . ALA A 1 97 ? -5.711 -19.328 1.856 1 95.94 97 ALA A C 1
ATOM 749 O O . ALA A 1 97 ? -4.887 -20.25 1.885 1 95.94 97 ALA A O 1
ATOM 750 N N . ILE A 1 98 ? -5.688 -18.344 1.103 1 97.69 98 ILE A N 1
ATOM 751 C CA . ILE A 1 98 ? -4.547 -18.094 0.222 1 97.69 98 ILE A CA 1
ATOM 752 C C . ILE A 1 98 ? -3.74 -16.906 0.741 1 97.69 98 ILE A C 1
ATOM 754 O O . ILE A 1 98 ? -4.309 -15.914 1.203 1 97.69 98 ILE A O 1
ATOM 758 N N . HIS A 1 99 ? -2.457 -17.031 0.643 1 98 99 HIS A N 1
ATOM 759 C CA . HIS A 1 99 ? -1.564 -15.969 1.071 1 98 99 HIS A CA 1
ATOM 760 C C . HIS A 1 99 ? -0.668 -15.5 -0.073 1 98 99 HIS A C 1
ATOM 762 O O . HIS A 1 99 ? -0.468 -16.234 -1.044 1 98 99 HIS A O 1
ATOM 768 N N . LEU A 1 100 ? -0.209 -14.344 -0.021 1 98.19 100 LEU A N 1
ATOM 769 C CA . LEU A 1 100 ? 0.868 -13.852 -0.87 1 98.19 100 LEU A CA 1
ATOM 770 C C . LEU A 1 100 ? 1.652 -12.75 -0.163 1 98.19 100 LEU A C 1
ATOM 772 O O . LEU A 1 100 ? 1.172 -12.164 0.812 1 98.19 100 LEU A O 1
ATOM 776 N N . VAL A 1 101 ? 2.842 -12.508 -0.629 1 98.31 101 VAL A N 1
ATOM 777 C CA . VAL A 1 101 ? 3.707 -11.445 -0.118 1 98.31 101 VAL A CA 1
ATOM 778 C C . VAL A 1 101 ? 4.145 -10.539 -1.265 1 98.31 101 VAL A C 1
ATOM 780 O O . VAL A 1 101 ? 4.461 -11.016 -2.357 1 98.31 101 VAL A O 1
ATOM 783 N N . THR A 1 102 ? 4.082 -9.289 -1.071 1 98.19 102 THR A N 1
ATOM 784 C CA . THR A 1 102 ? 4.652 -8.328 -2.01 1 98.19 102 THR A CA 1
ATOM 785 C C . THR A 1 102 ? 5.449 -7.258 -1.27 1 98.19 102 THR A C 1
ATOM 787 O O . THR A 1 102 ? 5.297 -7.09 -0.058 1 98.19 102 THR A O 1
ATOM 790 N N . THR A 1 103 ? 6.305 -6.594 -2.057 1 98.5 103 THR A N 1
ATOM 791 C CA . THR A 1 103 ? 7.129 -5.555 -1.444 1 98.5 103 THR A CA 1
ATOM 792 C C . THR A 1 103 ? 6.367 -4.234 -1.379 1 98.5 103 THR A C 1
ATOM 794 O O . THR A 1 103 ? 5.379 -4.047 -2.088 1 98.5 103 THR A O 1
ATOM 797 N N . ASN A 1 104 ? 6.852 -3.348 -0.487 1 98.81 104 ASN A N 1
ATOM 798 C CA . ASN A 1 104 ? 6.207 -2.078 -0.169 1 98.81 104 ASN A CA 1
ATOM 799 C C . ASN A 1 104 ? 6.09 -1.186 -1.401 1 98.81 104 ASN A C 1
ATOM 801 O O . ASN A 1 104 ? 5.211 -0.32 -1.465 1 98.81 104 ASN A O 1
ATOM 805 N N . ASP A 1 105 ? 6.91 -1.395 -2.32 1 98.62 105 ASP A N 1
ATOM 806 C CA . ASP A 1 105 ? 6.93 -0.527 -3.494 1 98.62 105 ASP A CA 1
ATOM 807 C C . ASP A 1 105 ? 5.832 -0.911 -4.48 1 98.62 105 ASP A C 1
ATOM 809 O O . ASP A 1 105 ? 5.508 -0.143 -5.391 1 98.62 105 ASP A O 1
ATOM 813 N N . ASN A 1 106 ? 5.309 -2.062 -4.359 1 98.06 106 ASN A N 1
ATOM 814 C CA . ASN A 1 106 ? 4.383 -2.619 -5.34 1 98.06 106 ASN A CA 1
ATOM 815 C C . ASN A 1 106 ? 2.945 -2.199 -5.059 1 98.06 106 ASN A C 1
ATOM 817 O O . ASN A 1 106 ? 2.076 -3.045 -4.84 1 98.06 106 ASN A O 1
ATOM 821 N N . VAL A 1 107 ? 2.699 -0.884 -5.145 1 98.12 107 VAL A N 1
ATOM 822 C CA . VAL A 1 107 ? 1.398 -0.323 -4.793 1 98.12 107 VAL A CA 1
ATOM 823 C C . VAL A 1 107 ? 0.341 -0.801 -5.785 1 98.12 107 VAL A C 1
ATOM 825 O O . VAL A 1 107 ? -0.831 -0.949 -5.43 1 98.12 107 VA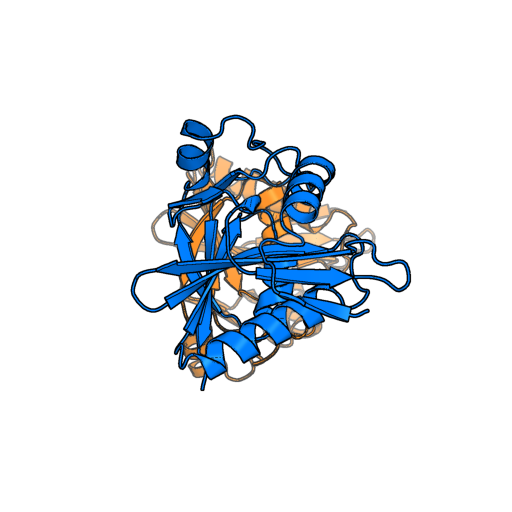L A O 1
ATOM 828 N N . HIS A 1 108 ? 0.736 -1.059 -6.961 1 96.25 108 HIS A N 1
ATOM 829 C CA . HIS A 1 108 ? -0.184 -1.602 -7.953 1 96.25 108 HIS A CA 1
ATOM 830 C C . HIS A 1 108 ? -0.713 -2.967 -7.527 1 96.25 108 HIS A C 1
ATOM 832 O O . HIS A 1 108 ? -1.912 -3.234 -7.637 1 96.25 108 HIS A O 1
ATOM 838 N N . ALA A 1 109 ? 0.215 -3.809 -7.074 1 97.38 109 ALA A N 1
ATOM 839 C CA . ALA A 1 109 ? -0.196 -5.129 -6.602 1 97.38 109 ALA A CA 1
ATOM 840 C C . ALA A 1 109 ? -1.114 -5.016 -5.391 1 97.38 109 ALA A C 1
ATOM 842 O O . ALA A 1 109 ? -2.1 -5.75 -5.277 1 97.38 109 ALA A O 1
ATOM 843 N N . LEU A 1 110 ? -0.792 -4.105 -4.504 1 98.62 110 LEU A N 1
ATOM 844 C CA . LEU A 1 110 ? -1.641 -3.895 -3.338 1 98.62 110 LEU A CA 1
ATOM 845 C C . LEU A 1 110 ? -3.07 -3.564 -3.756 1 98.62 110 LEU A C 1
ATOM 847 O O . LEU A 1 110 ? -4.023 -4.148 -3.238 1 98.62 110 LEU A O 1
ATOM 851 N N . ALA A 1 111 ? -3.184 -2.648 -4.66 1 98.31 111 ALA A N 1
ATOM 852 C CA . ALA A 1 111 ? -4.508 -2.285 -5.152 1 98.31 111 ALA A CA 1
ATOM 853 C C . ALA A 1 111 ? -5.18 -3.467 -5.848 1 98.31 111 ALA A C 1
ATOM 855 O O . ALA A 1 111 ? -6.352 -3.756 -5.602 1 98.31 111 ALA A O 1
ATOM 856 N N . PHE A 1 112 ? -4.422 -4.176 -6.645 1 98.06 112 PHE A N 1
ATOM 857 C CA . PHE A 1 112 ? -4.906 -5.301 -7.438 1 98.06 112 PHE A CA 1
ATOM 858 C C . PHE A 1 112 ? -5.504 -6.375 -6.543 1 98.06 112 PHE A C 1
ATOM 860 O O . PHE A 1 112 ? -6.645 -6.801 -6.75 1 98.06 112 PHE A O 1
ATOM 867 N N . TYR A 1 113 ? -4.789 -6.77 -5.586 1 98.69 113 TYR A N 1
ATOM 868 C CA . TYR A 1 113 ? -5.211 -7.883 -4.746 1 98.69 113 TYR A CA 1
ATOM 869 C C . TYR A 1 113 ? -6.328 -7.461 -3.799 1 98.69 113 TYR A C 1
ATOM 871 O O . TYR A 1 113 ? -7.277 -8.219 -3.57 1 98.69 113 TYR A O 1
ATOM 879 N N . GLN A 1 114 ? -6.227 -6.258 -3.264 1 98.81 114 GLN A N 1
ATOM 880 C CA . GLN A 1 114 ? -7.25 -5.816 -2.324 1 98.81 114 GLN A CA 1
ATOM 881 C C . GLN A 1 114 ? -8.602 -5.68 -3.014 1 98.81 114 GLN A C 1
ATOM 883 O O . GLN A 1 114 ? -9.641 -5.977 -2.422 1 98.81 114 GLN A O 1
ATOM 888 N N . LYS A 1 115 ? -8.602 -5.219 -4.258 1 98.19 115 LYS A N 1
ATOM 889 C CA . LYS A 1 115 ? -9.844 -5.121 -5.027 1 98.19 115 LYS A CA 1
ATOM 890 C C . LYS A 1 115 ? -10.477 -6.496 -5.223 1 98.19 115 LYS A C 1
ATOM 892 O O . LYS A 1 115 ? -11.656 -6.594 -5.578 1 98.19 115 LYS A O 1
ATOM 897 N N . ARG A 1 116 ? -9.727 -7.5 -5.008 1 97.88 116 ARG A N 1
ATOM 898 C CA . ARG A 1 116 ? -10.18 -8.859 -5.289 1 97.88 116 ARG A CA 1
ATOM 899 C C . ARG A 1 116 ? -10.32 -9.664 -4.004 1 97.88 116 ARG A C 1
ATOM 901 O O . ARG A 1 116 ? -10.281 -10.898 -4.031 1 97.88 116 ARG A O 1
ATOM 908 N N . GLY A 1 117 ? -10.383 -9 -2.93 1 97.88 117 GLY A N 1
ATOM 909 C CA . GL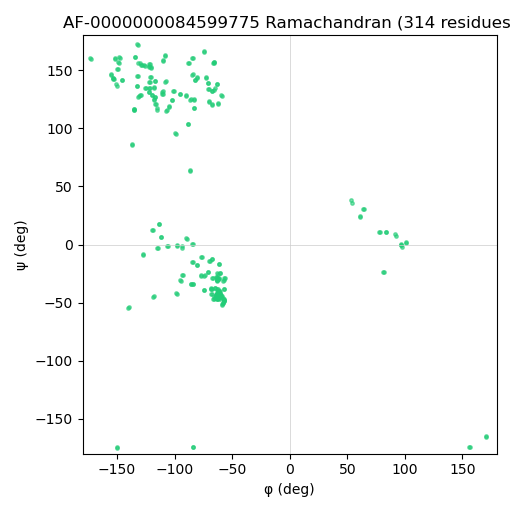Y A 1 117 ? -10.812 -9.633 -1.694 1 97.88 117 GLY A CA 1
ATOM 910 C C . GLY A 1 117 ? -9.656 -10 -0.776 1 97.88 117 GLY A C 1
ATOM 911 O O . GLY A 1 117 ? -9.867 -10.562 0.299 1 97.88 117 GLY A O 1
ATOM 912 N N . TYR A 1 118 ? -8.453 -9.695 -1.143 1 98.75 118 TYR A N 1
ATOM 913 C CA . TYR A 1 118 ? -7.316 -9.914 -0.251 1 98.75 118 TYR A CA 1
ATOM 914 C C . TYR A 1 118 ? -7.203 -8.789 0.771 1 98.75 118 TYR A C 1
ATOM 916 O O . TYR A 1 118 ? -7.434 -7.621 0.448 1 98.75 118 TYR A O 1
ATOM 924 N N . VAL A 1 119 ? -6.801 -9.117 1.993 1 98.56 119 VAL A N 1
ATOM 925 C CA . VAL A 1 119 ? -6.66 -8.141 3.064 1 98.56 119 VAL A CA 1
ATOM 926 C C . VAL A 1 119 ? -5.223 -8.125 3.57 1 98.56 119 VAL A C 1
ATOM 928 O O . VAL A 1 119 ? -4.492 -9.109 3.41 1 98.56 119 VAL A O 1
ATOM 931 N N . LEU A 1 120 ? -4.809 -7.008 4.07 1 98.81 120 LEU A N 1
ATOM 932 C CA . LEU A 1 120 ? -3.486 -6.961 4.684 1 98.81 120 LEU A CA 1
ATOM 933 C C . LEU A 1 120 ? -3.432 -7.844 5.926 1 98.81 120 LEU A C 1
ATOM 935 O O . LEU A 1 120 ? -4.344 -7.816 6.754 1 98.81 120 LEU A O 1
ATOM 939 N N . HIS A 1 121 ? -2.348 -8.594 5.973 1 98.25 121 HIS A N 1
ATOM 940 C CA . HIS A 1 121 ? -2.285 -9.609 7.023 1 98.25 121 HIS A CA 1
ATOM 941 C C . HIS A 1 121 ? -1.102 -9.367 7.953 1 98.25 121 HIS A C 1
ATOM 943 O O . HIS A 1 121 ? -1.229 -9.492 9.172 1 98.25 121 HIS A O 1
ATOM 949 N N . LYS A 1 122 ? 0.01 -9.086 7.426 1 98.44 122 LYS A N 1
ATOM 950 C CA . LYS A 1 122 ? 1.225 -8.906 8.219 1 98.44 122 LYS A CA 1
ATOM 951 C C . LYS A 1 122 ? 2.209 -7.977 7.512 1 98.44 122 LYS A C 1
ATOM 953 O O . LYS A 1 122 ? 2.33 -8.008 6.285 1 98.44 122 LYS A O 1
ATOM 958 N N . LEU A 1 123 ? 2.871 -7.188 8.32 1 98.81 123 LEU A N 1
ATOM 959 C CA . LEU A 1 123 ? 3.959 -6.348 7.832 1 98.81 123 LEU A CA 1
ATOM 960 C C . LEU A 1 123 ? 5.312 -6.922 8.234 1 98.81 123 LEU A C 1
ATOM 962 O O . LEU A 1 123 ? 5.566 -7.148 9.422 1 98.81 123 LEU A O 1
ATOM 966 N N . HIS A 1 124 ? 6.109 -7.25 7.301 1 98.62 124 HIS A N 1
ATOM 967 C CA . HIS A 1 124 ? 7.488 -7.668 7.539 1 98.62 124 HIS A CA 1
ATOM 968 C C . HIS A 1 124 ? 8.461 -6.523 7.289 1 98.62 124 HIS A C 1
ATOM 970 O O . HIS A 1 124 ? 8.969 -6.367 6.176 1 98.62 124 HIS A O 1
ATOM 976 N N . LYS A 1 125 ? 8.805 -5.848 8.383 1 98.44 125 LYS A N 1
ATOM 977 C CA . LYS A 1 125 ? 9.664 -4.672 8.281 1 98.44 125 LYS A CA 1
ATOM 978 C C . LYS A 1 125 ? 11.094 -5.066 7.922 1 98.44 125 LYS A C 1
ATOM 980 O O . LYS A 1 125 ? 11.633 -6.039 8.461 1 98.44 125 LYS A O 1
ATOM 985 N N . GLU A 1 126 ? 11.664 -4.359 6.977 1 98.12 126 GLU A N 1
ATOM 986 C CA . GLU A 1 126 ? 13.047 -4.5 6.547 1 98.12 126 GLU A CA 1
ATOM 987 C C . GLU A 1 126 ? 13.32 -5.902 6.012 1 98.12 126 GLU A C 1
ATOM 989 O O . GLU A 1 126 ? 14.461 -6.371 6.027 1 98.12 126 GLU A O 1
ATOM 994 N N . ALA A 1 127 ? 12.297 -6.551 5.559 1 98.5 127 ALA A N 1
ATOM 995 C CA . ALA A 1 127 ? 12.438 -7.918 5.07 1 98.5 127 ALA A CA 1
ATOM 996 C C . ALA A 1 127 ? 13.352 -7.977 3.848 1 98.5 127 ALA A C 1
ATOM 998 O O . ALA A 1 127 ? 14.055 -8.969 3.639 1 98.5 127 ALA A O 1
ATOM 999 N N . VAL A 1 128 ? 13.383 -6.934 3.066 1 98.5 128 VAL A N 1
ATOM 1000 C CA . VAL A 1 128 ? 14.102 -6.973 1.796 1 98.5 128 VAL A CA 1
ATOM 1001 C C . VAL A 1 128 ? 15.609 -6.918 2.049 1 98.5 128 VAL A C 1
ATOM 1003 O O . VAL A 1 128 ? 16.406 -7.398 1.236 1 98.5 128 VAL A O 1
ATOM 1006 N N . LYS A 1 129 ? 16 -6.316 3.172 1 97.5 129 LYS A N 1
ATOM 1007 C CA . LYS A 1 129 ? 17.422 -6.355 3.549 1 97.5 129 LYS A CA 1
ATOM 1008 C C . LYS A 1 129 ? 17.922 -7.793 3.658 1 97.5 129 LYS A C 1
ATOM 1010 O O . LYS A 1 129 ? 18.984 -8.125 3.129 1 97.5 129 LYS A O 1
ATOM 1015 N N . LYS A 1 130 ? 17.156 -8.57 4.336 1 96.69 130 LYS A N 1
ATOM 1016 C CA . LYS A 1 130 ? 17.5 -9.984 4.477 1 96.69 130 LYS A CA 1
ATOM 1017 C C . LYS A 1 130 ? 17.484 -10.688 3.123 1 96.69 130 LYS A C 1
ATOM 1019 O O . LYS A 1 130 ? 18.344 -11.523 2.842 1 96.69 130 LYS A O 1
ATOM 1024 N N . ALA A 1 131 ? 16.469 -10.383 2.365 1 97.94 131 ALA A N 1
ATOM 1025 C CA . ALA A 1 131 ? 16.359 -10.984 1.038 1 97.94 131 ALA A CA 1
ATOM 1026 C C . ALA A 1 131 ? 17.594 -10.68 0.193 1 97.94 131 ALA A C 1
ATOM 1028 O O . ALA A 1 131 ? 18.062 -11.531 -0.554 1 97.94 131 ALA A O 1
ATOM 1029 N N . ARG A 1 132 ? 18.156 -9.477 0.282 1 97.75 132 ARG A N 1
ATOM 1030 C CA . ARG A 1 132 ? 19.281 -9.039 -0.535 1 97.75 132 ARG A CA 1
ATOM 1031 C C . ARG A 1 132 ? 20.562 -9.75 -0.116 1 97.75 132 ARG A C 1
ATOM 1033 O O . ARG A 1 132 ? 21.531 -9.797 -0.88 1 97.75 132 ARG A O 1
ATOM 1040 N N . LEU A 1 133 ? 20.609 -10.234 1.132 1 97 133 LEU A N 1
ATOM 1041 C CA . LEU A 1 133 ? 21.734 -11.055 1.533 1 97 133 LEU A CA 1
ATOM 1042 C C . LEU A 1 133 ? 21.797 -12.336 0.716 1 97 133 LEU A C 1
ATOM 1044 O O . LEU A 1 133 ? 22.891 -12.836 0.406 1 97 133 LEU A O 1
ATOM 1048 N N . LEU A 1 134 ? 20.656 -12.836 0.298 1 95.75 134 LEU A N 1
ATOM 1049 C CA . LEU A 1 134 ? 20.547 -14.086 -0.45 1 95.75 134 LEU A CA 1
ATOM 1050 C C . LEU A 1 134 ? 20.531 -13.82 -1.951 1 95.75 134 LEU A C 1
ATOM 1052 O O . LEU A 1 134 ? 21 -14.648 -2.738 1 95.75 134 LEU A O 1
ATOM 1056 N N . LYS A 1 135 ? 20.016 -12.727 -2.338 1 96.75 135 LYS A N 1
ATOM 1057 C CA . LYS A 1 135 ? 19.906 -12.312 -3.732 1 96.75 135 LYS A CA 1
ATOM 1058 C C . LYS A 1 135 ? 20.266 -10.836 -3.893 1 96.75 135 LYS A C 1
ATOM 1060 O O . LYS A 1 135 ? 19.375 -9.984 -3.994 1 96.75 135 LYS A O 1
ATOM 1065 N N . PRO A 1 136 ? 21.5 -10.516 -4.055 1 96.31 136 PRO A N 1
ATOM 1066 C CA . PRO A 1 136 ? 21.984 -9.133 -4.039 1 96.31 136 PRO A CA 1
ATOM 1067 C C . PRO A 1 136 ? 21.5 -8.312 -5.223 1 96.31 136 PRO A C 1
ATOM 1069 O O . PRO A 1 136 ? 21.578 -7.082 -5.207 1 96.31 136 PRO A O 1
ATOM 1072 N N . GLU A 1 137 ? 20.938 -8.992 -6.227 1 95.19 137 GLU A N 1
ATOM 1073 C CA . GLU A 1 137 ? 20.5 -8.289 -7.43 1 95.19 137 GLU A CA 1
ATOM 1074 C C . GLU A 1 137 ? 19.203 -7.539 -7.191 1 95.19 137 GLU A C 1
ATOM 1076 O O . GLU A 1 137 ? 18.781 -6.723 -8.016 1 95.19 137 GLU A O 1
ATOM 1081 N N . ILE A 1 138 ? 18.562 -7.789 -6.074 1 96.69 138 ILE A N 1
ATOM 1082 C CA . ILE A 1 138 ? 17.344 -7.047 -5.766 1 96.69 138 ILE A CA 1
ATOM 1083 C C . ILE A 1 138 ? 17.672 -5.562 -5.625 1 96.69 138 ILE A C 1
ATOM 1085 O O . ILE A 1 138 ? 18.469 -5.172 -4.766 1 96.69 138 ILE A O 1
ATOM 1089 N N . PRO A 1 139 ? 16.969 -4.777 -6.488 1 96.88 139 PRO A N 1
ATOM 1090 C CA . PRO A 1 139 ? 17.297 -3.35 -6.457 1 96.88 139 PRO A CA 1
ATOM 1091 C C . PRO A 1 139 ? 16.922 -2.689 -5.133 1 96.88 139 PRO A C 1
ATOM 1093 O O . PRO A 1 139 ? 16.031 -3.168 -4.43 1 96.88 139 PRO A O 1
ATOM 1096 N N . SER A 1 140 ? 17.578 -1.598 -4.844 1 98.06 140 SER A N 1
ATOM 1097 C CA . SER A 1 140 ? 17.297 -0.853 -3.625 1 98.06 140 SER A CA 1
ATOM 1098 C C . SER A 1 140 ? 16.125 0.099 -3.826 1 98.06 140 SER A C 1
ATOM 1100 O O . SER A 1 140 ? 15.344 0.343 -2.898 1 98.06 140 SER A O 1
ATOM 1102 N N . ILE A 1 141 ? 16.031 0.639 -5.055 1 98.44 141 ILE A N 1
ATOM 1103 C CA . ILE A 1 141 ? 14.961 1.567 -5.406 1 98.44 141 ILE A CA 1
ATOM 1104 C C . ILE A 1 141 ? 14.18 1.026 -6.602 1 98.44 141 ILE A C 1
ATOM 1106 O O . ILE A 1 141 ? 14.766 0.579 -7.586 1 98.44 141 ILE A O 1
ATOM 1110 N N . ALA A 1 142 ? 12.859 1.031 -6.461 1 98.25 142 ALA A N 1
ATOM 1111 C CA . ALA A 1 142 ? 12.008 0.554 -7.543 1 98.25 142 ALA A CA 1
ATOM 1112 C C . ALA A 1 142 ? 11.945 1.567 -8.68 1 98.25 142 ALA A C 1
ATOM 1114 O O . ALA A 1 142 ? 12.391 2.707 -8.531 1 98.25 142 ALA A O 1
ATOM 1115 N N . GLU A 1 143 ? 11.445 1.133 -9.789 1 96.69 143 GLU A N 1
ATOM 1116 C CA . GLU A 1 143 ? 11.32 1.993 -10.961 1 96.69 143 GLU A CA 1
ATOM 1117 C C . GLU A 1 143 ? 10.484 3.232 -10.648 1 96.69 143 GLU A C 1
ATOM 1119 O O . GLU A 1 143 ? 10.742 4.309 -11.195 1 96.69 143 GLU A O 1
ATOM 1124 N N . ASN A 1 144 ? 9.555 3.1 -9.773 1 97.12 144 ASN A N 1
ATOM 1125 C CA . ASN A 1 144 ? 8.664 4.211 -9.445 1 97.12 144 ASN A CA 1
ATOM 1126 C C . ASN A 1 144 ? 9.281 5.141 -8.406 1 97.12 144 ASN A C 1
ATOM 1128 O O . ASN A 1 144 ? 8.625 6.07 -7.93 1 97.12 144 ASN A O 1
ATOM 1132 N N . GLY A 1 145 ? 10.414 4.844 -8.008 1 98.12 145 GLY A N 1
ATOM 1133 C CA . GLY A 1 145 ? 11.148 5.746 -7.133 1 98.12 145 GLY A CA 1
ATOM 1134 C C . GLY A 1 145 ? 11.023 5.387 -5.664 1 98.12 145 GLY A C 1
ATOM 1135 O O . GLY A 1 145 ? 11.617 6.039 -4.805 1 98.12 145 GLY A O 1
ATOM 1136 N N . ILE A 1 146 ? 10.312 4.363 -5.262 1 98.69 146 ILE A N 1
ATOM 1137 C CA . ILE A 1 146 ? 10.109 3.957 -3.873 1 98.69 146 ILE A CA 1
ATOM 1138 C C . ILE A 1 146 ? 11.25 3.049 -3.43 1 98.69 146 ILE A C 1
ATOM 1140 O O . ILE A 1 146 ? 11.562 2.061 -4.098 1 98.69 146 ILE A O 1
ATOM 1144 N N . PRO A 1 147 ? 11.953 3.371 -2.361 1 98.75 147 PRO A N 1
ATOM 1145 C CA . PRO A 1 147 ? 12.914 2.418 -1.81 1 98.75 147 PRO A CA 1
ATOM 1146 C C . PRO A 1 147 ? 12.273 1.094 -1.406 1 98.75 147 PRO A C 1
ATOM 1148 O O . PRO A 1 147 ? 11.242 1.086 -0.73 1 98.75 147 PRO A O 1
ATOM 1151 N N . ILE A 1 148 ? 12.82 0.081 -1.877 1 98.75 148 ILE A N 1
ATOM 1152 C CA . ILE A 1 148 ? 12.297 -1.247 -1.567 1 98.75 148 ILE A CA 1
ATOM 1153 C C . ILE A 1 148 ? 12.852 -1.717 -0.223 1 98.75 148 ILE A C 1
ATOM 1155 O O . ILE A 1 148 ? 14.055 -1.934 -0.082 1 98.75 148 ILE A O 1
ATOM 1159 N N . ARG A 1 149 ? 11.961 -1.919 0.706 1 98.62 149 ARG A N 1
ATOM 1160 C CA . ARG A 1 149 ? 12.43 -2.121 2.072 1 98.62 149 ARG A CA 1
ATOM 1161 C C . ARG A 1 149 ? 11.633 -3.213 2.771 1 98.62 149 ARG A C 1
ATOM 1163 O O . ARG A 1 149 ? 12.203 -4.145 3.34 1 98.62 149 ARG A O 1
ATOM 1170 N N . ASP A 1 150 ? 10.336 -3.082 2.787 1 98.81 150 ASP A N 1
ATOM 1171 C CA . ASP A 1 150 ? 9.43 -3.906 3.584 1 98.81 150 ASP A CA 1
ATOM 1172 C C . ASP A 1 150 ? 8.633 -4.855 2.697 1 98.81 150 ASP A C 1
ATOM 1174 O O . ASP A 1 150 ? 8.602 -4.695 1.476 1 98.81 150 ASP A O 1
ATOM 1178 N N . GLU A 1 151 ? 8.102 -5.816 3.346 1 98.88 151 GLU A N 1
ATOM 1179 C CA . GLU A 1 151 ? 7.148 -6.711 2.691 1 98.88 151 GLU A CA 1
ATOM 1180 C C . GLU A 1 151 ? 5.805 -6.707 3.414 1 98.88 151 GLU A C 1
ATOM 1182 O O . GLU A 1 151 ? 5.75 -6.562 4.637 1 98.88 151 GLU A O 1
ATOM 1187 N N . ILE A 1 152 ? 4.793 -6.816 2.621 1 98.81 152 ILE A N 1
ATOM 1188 C CA . ILE A 1 152 ? 3.438 -6.922 3.143 1 98.81 152 ILE A CA 1
ATOM 1189 C C . ILE A 1 152 ? 2.834 -8.266 2.738 1 98.81 152 ILE A C 1
ATOM 1191 O O . ILE A 1 152 ? 2.84 -8.625 1.56 1 98.81 152 ILE A O 1
ATOM 1195 N N . GLU A 1 153 ? 2.395 -8.977 3.701 1 98.56 153 GLU A N 1
ATOM 1196 C CA . GLU A 1 153 ? 1.658 -10.211 3.451 1 98.56 153 GLU A CA 1
ATOM 1197 C C . GLU A 1 153 ? 0.158 -9.945 3.346 1 98.56 153 GLU A C 1
ATOM 1199 O O . GLU A 1 153 ? -0.42 -9.273 4.199 1 98.56 153 GLU A O 1
ATOM 1204 N N . LEU A 1 154 ? -0.454 -10.414 2.293 1 98.62 154 LEU A N 1
ATOM 1205 C CA . LEU A 1 154 ? -1.902 -10.383 2.115 1 98.62 154 LEU A CA 1
ATOM 1206 C C . LEU A 1 154 ? -2.494 -11.781 2.197 1 98.62 154 LEU A C 1
ATOM 1208 O O . LEU A 1 154 ? -1.78 -12.773 2.021 1 98.62 154 LEU A O 1
ATOM 1212 N N . MET A 1 155 ? -3.74 -11.812 2.486 1 97.88 155 MET A N 1
ATOM 1213 C CA . MET A 1 155 ? -4.414 -13.109 2.512 1 97.88 155 MET A CA 1
ATOM 1214 C C . MET A 1 155 ? -5.879 -12.969 2.104 1 97.88 155 MET A C 1
ATOM 1216 O O . MET A 1 155 ? -6.449 -11.883 2.191 1 97.88 155 MET A O 1
ATOM 1220 N N . LYS A 1 156 ? -6.398 -13.984 1.666 1 97.94 156 LYS A N 1
ATOM 1221 C CA . LYS A 1 156 ? -7.816 -14.094 1.338 1 97.94 156 LYS A CA 1
ATOM 1222 C C . LYS A 1 156 ? -8.398 -15.406 1.858 1 97.94 156 LYS A C 1
ATOM 1224 O O . LYS A 1 156 ? -7.961 -16.484 1.456 1 97.94 156 LYS A O 1
ATOM 1229 N N . PRO A 1 157 ? -9.328 -15.328 2.791 1 96.38 157 PRO A N 1
ATOM 1230 C CA . PRO A 1 157 ? -10.055 -16.547 3.146 1 96.38 157 PRO A CA 1
ATOM 1231 C C . PRO A 1 157 ? -10.875 -17.109 1.984 1 96.38 157 PRO A C 1
ATOM 1233 O O . PRO A 1 157 ? -11.461 -16.344 1.217 1 96.38 157 PRO A O 1
ATOM 1236 N N . LEU A 1 158 ? -10.758 -18.453 1.935 1 94.44 158 LEU A N 1
ATOM 1237 C CA . LEU A 1 158 ? -11.539 -19.125 0.904 1 94.44 158 LEU A CA 1
ATOM 1238 C C . LEU A 1 158 ? -12.719 -19.875 1.519 1 94.44 158 LEU A C 1
ATOM 1240 O O . LEU A 1 158 ? -12.602 -20.438 2.609 1 94.44 158 LEU A O 1
ATOM 1244 N N . ALA A 1 159 ? -14.133 -19.531 1.274 1 75.62 159 ALA A N 1
ATOM 1245 C CA . ALA A 1 159 ? -15.328 -20.219 1.753 1 75.62 159 ALA A CA 1
ATOM 1246 C C . ALA A 1 159 ? -15.359 -21.672 1.277 1 75.62 159 ALA A C 1
ATOM 1248 O O . ALA A 1 159 ? -14.805 -21.984 0.225 1 75.62 159 ALA A O 1
ATOM 1249 N N . MET B 1 1 ? 1.961 30.344 -5.121 1 92.38 1 MET B N 1
ATOM 1250 C CA . MET B 1 1 ? 1.518 29.609 -3.941 1 92.38 1 MET B CA 1
ATOM 1251 C C . MET B 1 1 ? 2.248 30.094 -2.691 1 92.38 1 MET B C 1
ATOM 1253 O O . MET B 1 1 ? 3.469 30.25 -2.703 1 92.38 1 MET B O 1
ATOM 1257 N N . VAL B 1 2 ? 1.508 30.406 -1.71 1 96.25 2 VAL B N 1
ATOM 1258 C CA . VAL B 1 2 ? 2.072 30.828 -0.431 1 96.25 2 VAL B CA 1
ATOM 1259 C C . VAL B 1 2 ? 1.582 29.906 0.679 1 96.25 2 VAL B C 1
ATOM 1261 O O . VAL B 1 2 ? 0.402 29.547 0.723 1 96.25 2 VAL B O 1
ATOM 1264 N N . ILE B 1 3 ? 2.5 29.562 1.612 1 98.25 3 ILE B N 1
ATOM 1265 C CA . ILE B 1 3 ? 2.141 28.688 2.73 1 98.25 3 ILE B CA 1
ATOM 1266 C C . ILE B 1 3 ? 2.139 29.5 4.027 1 98.25 3 ILE B C 1
ATOM 1268 O O . ILE B 1 3 ? 3.061 30.281 4.281 1 98.25 3 ILE B O 1
ATOM 1272 N N . ARG B 1 4 ? 1.08 29.328 4.762 1 98 4 ARG B N 1
ATOM 1273 C CA . ARG B 1 4 ? 0.937 30.016 6.043 1 98 4 ARG B CA 1
ATOM 1274 C C . ARG B 1 4 ? 0.572 29.031 7.148 1 98 4 ARG B C 1
ATOM 1276 O O . ARG B 1 4 ? -0.045 28 6.887 1 98 4 ARG B O 1
ATOM 1283 N N . GLU B 1 5 ? 0.912 29.391 8.359 1 98.38 5 GLU B N 1
ATOM 1284 C CA . GLU B 1 5 ? 0.468 28.609 9.508 1 98.38 5 GLU B CA 1
ATOM 1285 C C . GLU B 1 5 ? -1.021 28.812 9.773 1 98.38 5 GLU B C 1
ATOM 1287 O O . GLU B 1 5 ? -1.55 29.906 9.57 1 98.38 5 GLU B O 1
ATOM 1292 N N . ILE B 1 6 ? -1.625 27.766 10.188 1 98.19 6 ILE B N 1
ATOM 1293 C CA . ILE B 1 6 ? -2.984 27.922 10.695 1 98.19 6 ILE B CA 1
ATOM 1294 C C . ILE B 1 6 ? -2.963 28.719 12 1 98.19 6 ILE B C 1
ATOM 1296 O O . ILE B 1 6 ? -2.146 28.438 12.883 1 98.19 6 ILE B O 1
ATOM 1300 N N . ASN B 1 7 ? -3.789 29.656 12.062 1 96.94 7 ASN B N 1
ATOM 1301 C CA . ASN B 1 7 ? -3.916 30.484 13.258 1 96.94 7 ASN B CA 1
ATOM 1302 C C . ASN B 1 7 ? -5.34 31 13.43 1 96.94 7 ASN B C 1
ATOM 1304 O O . ASN B 1 7 ? -6.242 30.625 12.688 1 96.94 7 ASN B O 1
ATOM 1308 N N . GLN B 1 8 ? -5.531 31.828 14.414 1 95.62 8 GLN B N 1
ATOM 1309 C CA . GLN B 1 8 ? -6.871 32.312 14.734 1 95.62 8 GLN B CA 1
ATOM 1310 C C . GLN B 1 8 ? -7.453 33.125 13.586 1 95.62 8 GLN B C 1
ATOM 1312 O O . GLN B 1 8 ? -8.664 33.125 13.352 1 95.62 8 GLN B O 1
ATOM 1317 N N . ASP B 1 9 ? -6.668 33.75 12.789 1 94.94 9 ASP B N 1
ATOM 1318 C CA . ASP B 1 9 ? -7.117 34.656 11.742 1 94.94 9 ASP B CA 1
ATOM 1319 C C . ASP B 1 9 ? -7.66 33.875 10.539 1 94.94 9 ASP B C 1
ATOM 1321 O O . ASP B 1 9 ? -8.469 34.406 9.773 1 94.94 9 ASP B O 1
ATOM 1325 N N . ASN B 1 10 ? -7.164 32.656 10.398 1 96.25 10 ASN B N 1
ATOM 1326 C CA . ASN B 1 10 ? -7.594 31.938 9.211 1 96.25 10 ASN B CA 1
ATOM 1327 C C . ASN B 1 10 ? -8.328 30.656 9.578 1 96.25 10 ASN B C 1
ATOM 1329 O O . ASN B 1 10 ? -8.633 29.828 8.711 1 96.25 10 ASN B O 1
ATOM 1333 N N . ARG B 1 11 ? -8.68 30.484 10.766 1 96.44 11 ARG B N 1
ATOM 1334 C CA . ARG B 1 11 ? -9.258 29.234 11.258 1 96.44 11 ARG B CA 1
ATOM 1335 C C . ARG B 1 11 ? -10.641 29 10.664 1 96.44 11 ARG B C 1
ATOM 1337 O O . ARG B 1 11 ? -11.008 27.859 10.375 1 96.44 11 ARG B O 1
ATOM 1344 N N . THR B 1 12 ? -11.391 30.047 10.531 1 95.94 12 THR B N 1
ATOM 1345 C CA . THR B 1 12 ? -12.727 29.922 9.961 1 95.94 12 THR B CA 1
ATOM 1346 C C . THR B 1 12 ? -12.656 29.406 8.523 1 95.94 12 THR B C 1
ATOM 1348 O O . THR B 1 12 ? -13.477 28.578 8.109 1 95.94 12 THR B O 1
ATOM 1351 N N . ASP B 1 13 ? -11.758 29.922 7.805 1 96 13 ASP B N 1
ATOM 1352 C CA . ASP B 1 13 ? -11.555 29.469 6.434 1 96 13 ASP B CA 1
ATOM 1353 C C . ASP B 1 13 ? -11.133 28 6.402 1 96 13 ASP B C 1
ATOM 1355 O O . ASP B 1 13 ? -11.539 27.25 5.512 1 96 13 ASP B O 1
ATOM 1359 N N . VAL B 1 14 ? -10.32 27.641 7.367 1 97.06 14 VAL B N 1
ATOM 1360 C CA . VAL B 1 14 ? -9.859 26.266 7.492 1 97.06 14 VAL B CA 1
ATOM 1361 C C . VAL B 1 14 ? -11.047 25.344 7.762 1 97.06 14 VAL B C 1
ATOM 1363 O O . VAL B 1 14 ? -11.195 24.297 7.117 1 97.06 14 VAL B O 1
ATOM 1366 N N . GLU B 1 15 ? -11.852 25.75 8.664 1 96.44 15 GLU B N 1
ATOM 1367 C CA . GLU B 1 15 ? -13.039 24.969 8.984 1 96.44 15 GLU B CA 1
ATOM 1368 C C . GLU B 1 15 ? -13.945 24.812 7.758 1 96.44 15 GLU B C 1
ATOM 1370 O O . GLU B 1 15 ? -14.445 23.719 7.488 1 96.44 15 GLU B O 1
ATOM 1375 N N . ALA B 1 16 ? -14.141 25.922 7.059 1 95.25 16 ALA B N 1
ATOM 1376 C CA . ALA B 1 16 ? -14.969 25.906 5.855 1 95.25 16 ALA B CA 1
ATOM 1377 C C . ALA B 1 16 ? -14.383 24.969 4.801 1 95.25 16 ALA B C 1
ATOM 1379 O O . ALA B 1 16 ? -15.117 24.266 4.105 1 95.25 16 ALA B O 1
ATOM 1380 N N . PHE B 1 17 ? -13.117 24.984 4.656 1 95.19 17 PHE B N 1
ATOM 1381 C CA . PHE B 1 17 ? -12.422 24.125 3.709 1 95.19 17 PHE B CA 1
ATOM 1382 C C . PHE B 1 17 ? -12.719 22.656 3.99 1 95.19 17 PHE B C 1
ATOM 1384 O O . PHE B 1 17 ? -13.07 21.891 3.078 1 95.19 17 PHE B O 1
ATOM 1391 N N . PHE B 1 18 ? -12.57 22.172 5.254 1 95.19 18 PHE B N 1
ATOM 1392 C CA . PHE B 1 18 ? -12.82 20.797 5.633 1 95.19 18 PHE B CA 1
ATOM 1393 C C . PHE B 1 18 ? -14.273 20.406 5.367 1 95.19 18 PHE B C 1
ATOM 1395 O O . PHE B 1 18 ? -14.555 19.328 4.859 1 95.19 18 PHE B O 1
ATOM 1402 N N . ARG B 1 19 ? -15.156 21.328 5.648 1 93.12 19 ARG B N 1
ATOM 1403 C CA . ARG B 1 19 ? -16.578 21.047 5.43 1 93.12 19 ARG B CA 1
ATOM 1404 C C . ARG B 1 19 ? -16.875 20.875 3.943 1 93.12 19 ARG B C 1
ATOM 1406 O O . ARG B 1 19 ? -17.625 19.984 3.555 1 93.12 19 ARG B O 1
ATOM 1413 N N . GLN B 1 20 ? -16.359 21.734 3.178 1 92 20 GLN B N 1
ATOM 1414 C CA . GLN B 1 20 ? -16.609 21.719 1.741 1 92 20 GLN B CA 1
ATOM 1415 C C . GLN B 1 20 ? -15.977 20.5 1.082 1 92 20 GLN B C 1
ATOM 1417 O O . GLN B 1 20 ? -16.594 19.844 0.238 1 92 20 GLN B O 1
ATOM 1422 N N . GLN B 1 21 ? -14.812 20.172 1.454 1 89.75 21 GLN B N 1
ATO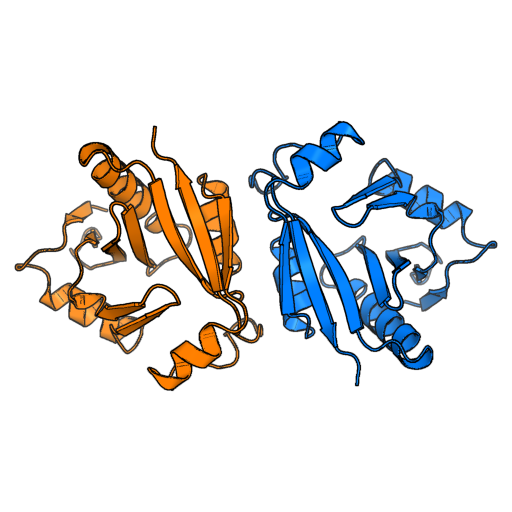M 1423 C CA . GLN B 1 21 ? -14.047 19.141 0.768 1 89.75 21 GLN B CA 1
ATOM 1424 C C . GLN B 1 21 ? -14.391 17.75 1.307 1 89.75 21 GLN B C 1
ATOM 1426 O O . GLN B 1 21 ? -14.453 16.781 0.547 1 89.75 21 GLN B O 1
ATOM 1431 N N . TRP B 1 22 ? -14.695 17.625 2.621 1 90 22 TRP B N 1
ATOM 1432 C CA . TRP B 1 22 ? -14.766 16.297 3.223 1 90 22 TRP B CA 1
ATOM 1433 C C . TRP B 1 22 ? -16.078 16.094 3.959 1 90 22 TRP B C 1
ATOM 1435 O O . TRP B 1 22 ? -16.375 15 4.434 1 90 22 TRP B O 1
ATOM 1445 N N . GLY B 1 23 ? -16.844 17.141 4.105 1 90.69 23 GLY B N 1
ATOM 1446 C CA . GLY B 1 23 ? -18.125 17.062 4.777 1 90.69 23 GLY B CA 1
ATOM 1447 C C . GLY B 1 23 ? -18.016 17.125 6.289 1 90.69 23 GLY B C 1
ATOM 1448 O O . GLY B 1 23 ? -19 17.422 6.98 1 90.69 23 GLY B O 1
ATOM 1449 N N . SER B 1 24 ? -16.906 16.781 6.824 1 91.69 24 SER B N 1
ATOM 1450 C CA . SER B 1 24 ? -16.625 16.797 8.258 1 91.69 24 SER B CA 1
ATOM 1451 C C . SER B 1 24 ? -15.156 17.047 8.539 1 91.69 24 SER B C 1
ATOM 1453 O O . SER B 1 24 ? -14.289 16.688 7.746 1 91.69 24 SER B O 1
ATOM 1455 N N . SER B 1 25 ? -14.891 17.656 9.703 1 94.44 25 SER B N 1
ATOM 1456 C CA . SER B 1 25 ? -13.508 17.906 10.109 1 94.44 25 SER B CA 1
ATOM 1457 C C . SER B 1 25 ? -13.016 16.828 11.07 1 94.44 25 SER B C 1
ATOM 1459 O O . SER B 1 25 ? -11.859 16.859 11.5 1 94.44 25 SER B O 1
ATOM 1461 N N . LEU B 1 26 ? -13.875 15.914 11.391 1 95.44 26 LEU B N 1
ATOM 1462 C CA . LEU B 1 26 ? -13.539 14.867 12.344 1 95.44 26 LEU B CA 1
ATOM 1463 C C . LEU B 1 26 ? -12.781 13.734 11.664 1 95.44 26 LEU B C 1
ATOM 1465 O O . LEU B 1 26 ? -13.211 13.234 10.625 1 95.44 26 LEU B O 1
ATOM 1469 N N . MET B 1 27 ? -11.656 13.469 12.227 1 96.81 27 MET B N 1
ATOM 1470 C CA . MET B 1 27 ? -10.82 12.367 11.758 1 96.81 27 MET B CA 1
ATOM 1471 C C . MET B 1 27 ? -10.656 11.305 12.844 1 96.81 27 MET B C 1
ATOM 1473 O O . MET B 1 27 ? -10.328 11.625 13.984 1 96.81 27 MET B O 1
ATOM 1477 N N . VAL B 1 28 ? -10.969 10.086 12.469 1 97.31 28 VAL B N 1
ATOM 1478 C CA . VAL B 1 28 ? -10.781 8.961 13.383 1 97.31 28 VAL B CA 1
ATOM 1479 C C . VAL B 1 28 ? -9.719 8.016 12.828 1 97.31 28 VAL B C 1
ATOM 1481 O O . VAL B 1 28 ? -9.891 7.441 11.75 1 97.31 28 VAL B O 1
ATOM 1484 N N . VAL B 1 29 ? -8.656 7.883 13.547 1 96.19 29 VAL B N 1
ATOM 1485 C CA . VAL B 1 29 ? -7.574 6.969 13.188 1 96.19 29 VAL B CA 1
ATOM 1486 C C . VAL B 1 29 ? -7.168 6.148 14.414 1 96.19 29 VAL B C 1
ATOM 1488 O O . VAL B 1 29 ? -7.641 6.398 15.523 1 96.19 29 VAL B O 1
ATOM 1491 N N . ALA B 1 30 ? -6.293 5.172 14.164 1 94.25 30 ALA B N 1
ATOM 1492 C CA . ALA B 1 30 ? -5.879 4.258 15.227 1 94.25 30 ALA B CA 1
ATOM 1493 C C . ALA B 1 30 ? -5.281 5.02 16.406 1 94.25 30 ALA B C 1
ATOM 1495 O O . ALA B 1 30 ? -5.406 4.594 17.562 1 94.25 30 ALA B O 1
ATOM 1496 N N . SER B 1 31 ? -4.691 6.164 16.141 1 93.44 31 SER B N 1
ATOM 1497 C CA . SER B 1 31 ? -3.986 6.898 17.188 1 93.44 31 SER B CA 1
ATOM 1498 C C . SER B 1 31 ? -4.945 7.77 18 1 93.44 31 SER B C 1
ATOM 1500 O O . SER B 1 31 ? -4.578 8.289 19.047 1 93.44 31 SER B O 1
ATOM 1502 N N . GLY B 1 32 ? -6.176 8 17.484 1 94.44 32 GLY B N 1
ATOM 1503 C CA . GLY B 1 32 ? -7.117 8.828 18.219 1 94.44 32 GLY B CA 1
ATOM 1504 C C . GLY B 1 32 ? -8.18 9.461 17.328 1 94.44 32 GLY B C 1
ATOM 1505 O O . GLY B 1 32 ? -8.328 9.078 16.172 1 94.44 32 GLY B O 1
ATOM 1506 N N . VAL B 1 33 ? -8.953 10.32 18.062 1 96.69 33 VAL B N 1
ATOM 1507 C CA . VAL B 1 33 ? -9.992 11.109 17.406 1 96.69 33 VAL B CA 1
ATOM 1508 C C . VAL B 1 33 ? -9.586 12.586 17.391 1 96.69 33 VAL B C 1
ATOM 1510 O O . VAL B 1 33 ? -9.273 13.156 18.438 1 96.69 33 VAL B O 1
ATOM 1513 N N . TYR B 1 34 ? -9.688 13.18 16.141 1 97 34 TYR B N 1
ATOM 1514 C CA . TYR B 1 34 ? -9.211 14.555 16 1 97 34 TYR B CA 1
ATOM 1515 C C . TYR B 1 34 ? -10.227 15.406 15.258 1 97 34 TYR B C 1
ATOM 1517 O O . TYR B 1 34 ? -10.828 14.953 14.281 1 97 34 TYR B O 1
ATOM 1525 N N . ASP B 1 35 ? -10.43 16.594 15.789 1 96.94 35 ASP B N 1
ATOM 1526 C CA . ASP B 1 35 ? -11.047 17.625 14.969 1 96.94 35 ASP B CA 1
ATOM 1527 C C . ASP B 1 35 ? -9.992 18.406 14.18 1 96.94 35 ASP B C 1
ATOM 1529 O O . ASP B 1 35 ? -9.352 19.312 14.719 1 96.94 35 ASP B O 1
ATOM 1533 N N . CYS B 1 36 ? -9.875 18.125 12.898 1 97.12 36 CYS B N 1
ATOM 1534 C CA . CYS B 1 36 ? -8.797 18.656 12.078 1 97.12 36 CYS B CA 1
ATOM 1535 C C . CYS B 1 36 ? -8.875 20.188 12 1 97.12 36 CYS B C 1
ATOM 1537 O O . CYS B 1 36 ? -7.855 20.859 11.852 1 97.12 36 CYS B O 1
ATOM 1539 N N . SER B 1 37 ? -10.047 20.719 12.102 1 95.81 37 SER B N 1
ATOM 1540 C CA . SER B 1 37 ? -10.219 22.156 12.023 1 95.81 37 SER B CA 1
ATOM 1541 C C . SER B 1 37 ? -9.633 22.859 13.25 1 95.81 37 SER B C 1
ATOM 1543 O O . SER B 1 37 ? -9.414 24.062 13.234 1 95.81 37 SER B O 1
ATOM 1545 N N . GLU B 1 38 ? -9.328 22.109 14.312 1 96.06 38 GLU B N 1
ATOM 1546 C CA . GLU B 1 38 ? -8.828 22.688 15.555 1 96.06 38 GLU B CA 1
ATOM 1547 C C . GLU B 1 38 ? -7.336 22.406 15.727 1 96.06 38 GLU B C 1
ATOM 1549 O O . GLU B 1 38 ? -6.73 22.859 16.703 1 96.06 38 GLU B O 1
ATOM 1554 N N . LEU B 1 39 ? -6.762 21.734 14.836 1 97.69 39 LEU B N 1
ATOM 1555 C CA . LEU B 1 39 ? -5.363 21.328 14.945 1 97.69 39 LEU B CA 1
ATOM 1556 C C . LEU B 1 39 ? -4.445 22.406 14.375 1 97.69 39 LEU B C 1
ATOM 1558 O O . LEU B 1 39 ? -4.883 23.25 13.586 1 97.69 39 LEU B O 1
ATOM 1562 N N . ASP B 1 40 ? -3.188 22.375 14.867 1 97.62 40 ASP B N 1
ATOM 1563 C CA . ASP B 1 40 ? -2.15 23.172 14.211 1 97.62 40 ASP B CA 1
ATOM 1564 C C . ASP B 1 40 ? -1.873 22.641 12.805 1 97.62 40 ASP B C 1
ATOM 1566 O O . ASP B 1 40 ? -2.227 21.5 12.477 1 97.62 40 ASP B O 1
ATOM 1570 N N . GLY B 1 41 ? -1.344 23.531 11.969 1 98.56 41 GLY B N 1
ATOM 1571 C CA . GLY B 1 41 ? -1.042 23.094 10.609 1 98.56 41 GLY B CA 1
ATOM 1572 C C . GLY B 1 41 ? -0.658 24.25 9.695 1 98.56 41 GLY B C 1
ATOM 1573 O O . GLY B 1 41 ? -0.25 25.312 10.156 1 98.56 41 GLY B O 1
ATOM 1574 N N . PHE B 1 42 ? -0.686 23.906 8.422 1 98.75 42 PHE B N 1
ATOM 1575 C CA . PHE B 1 42 ? -0.307 24.859 7.375 1 98.75 42 PHE B CA 1
ATOM 1576 C C . PHE B 1 42 ? -1.348 24.875 6.262 1 98.75 42 PHE B C 1
ATOM 1578 O O . PHE B 1 42 ? -1.946 23.844 5.945 1 98.75 42 PHE B O 1
ATOM 1585 N N . VAL B 1 43 ? -1.549 26.094 5.695 1 98.12 43 VAL B N 1
ATOM 1586 C CA . VAL B 1 43 ? -2.447 26.25 4.555 1 98.12 43 VAL B CA 1
ATOM 1587 C C . VAL B 1 43 ? -1.665 26.766 3.348 1 98.12 43 VAL B C 1
ATOM 1589 O O . VAL B 1 43 ? -0.766 27.594 3.488 1 98.12 43 VAL B O 1
ATOM 1592 N N . ALA B 1 44 ? -1.926 26.172 2.24 1 98.19 44 ALA B N 1
ATOM 1593 C CA . ALA B 1 44 ? -1.415 26.672 0.967 1 98.19 44 ALA B CA 1
ATOM 1594 C C . ALA B 1 44 ? -2.449 27.547 0.27 1 98.19 44 ALA B C 1
ATOM 1596 O O . ALA B 1 44 ? -3.594 27.141 0.073 1 98.19 44 ALA B O 1
ATOM 1597 N N . LEU B 1 45 ? -2.043 28.734 -0.15 1 96.75 45 LEU B N 1
ATOM 1598 C CA . LEU B 1 45 ? -2.938 29.688 -0.79 1 96.75 45 LEU B CA 1
ATOM 1599 C C . LEU B 1 45 ? -2.498 29.969 -2.223 1 96.75 45 LEU B C 1
ATOM 1601 O O . LEU B 1 45 ? -1.3 30.047 -2.504 1 96.75 45 LEU B O 1
ATOM 1605 N N . ASP B 1 46 ? -3.541 30.078 -3.053 1 95.25 46 ASP B N 1
ATOM 1606 C CA . ASP B 1 46 ? -3.201 30.5 -4.41 1 95.25 46 ASP B CA 1
ATOM 1607 C C . ASP B 1 46 ? -3.086 32.031 -4.504 1 95.25 46 ASP B C 1
ATOM 1609 O O . ASP B 1 46 ? -3.111 32.719 -3.486 1 95.25 46 ASP B O 1
ATOM 1613 N N . GLU B 1 47 ? -2.9 32.438 -5.766 1 94.19 47 GLU B N 1
ATOM 1614 C CA . GLU B 1 47 ? -2.646 33.875 -6.004 1 94.19 47 GLU B CA 1
ATOM 1615 C C . GLU B 1 47 ? -3.836 34.719 -5.574 1 94.19 47 GLU B C 1
ATOM 1617 O O . GLU B 1 47 ? -3.684 35.906 -5.289 1 94.19 47 GLU B O 1
ATOM 1622 N N . THR B 1 48 ? -5.02 34.219 -5.516 1 94.44 48 THR B N 1
ATOM 1623 C CA . THR B 1 48 ? -6.227 34.938 -5.168 1 94.44 48 THR B CA 1
ATOM 1624 C C . THR B 1 48 ? -6.535 34.812 -3.682 1 94.44 48 THR B C 1
ATOM 1626 O O . THR B 1 48 ? -7.551 35.344 -3.203 1 94.44 48 THR B O 1
ATOM 1629 N N . GLY B 1 49 ? -5.746 34.062 -2.949 1 92.88 49 GLY B N 1
ATOM 1630 C CA . GLY B 1 49 ? -5.926 33.938 -1.514 1 92.88 49 GLY B CA 1
ATOM 1631 C C . GLY B 1 49 ? -6.812 32.75 -1.139 1 92.88 49 GLY B C 1
ATOM 1632 O O . GLY B 1 49 ? -7.172 32.594 0.03 1 92.88 49 GLY B O 1
ATOM 1633 N N . ASN B 1 50 ? -7.145 31.969 -2.096 1 93.88 50 ASN B N 1
ATOM 1634 C CA . ASN B 1 50 ? -7.953 30.781 -1.822 1 93.88 50 ASN B CA 1
ATOM 1635 C C . ASN B 1 50 ? -7.098 29.609 -1.328 1 93.88 50 ASN B C 1
ATOM 1637 O O . ASN B 1 50 ? -5.988 29.406 -1.819 1 93.88 50 ASN B O 1
ATOM 1641 N N . ILE B 1 51 ? -7.688 28.906 -0.384 1 96.12 51 ILE B N 1
ATOM 1642 C CA . ILE B 1 51 ? -6.992 27.719 0.111 1 96.12 51 ILE B CA 1
ATOM 1643 C C . ILE B 1 51 ? -6.992 26.641 -0.965 1 96.12 51 ILE B C 1
ATOM 1645 O O . ILE B 1 51 ? -8.055 26.234 -1.444 1 96.12 51 ILE B O 1
ATOM 1649 N N . ILE B 1 52 ? -5.812 26.188 -1.338 1 96.75 52 ILE B N 1
ATOM 1650 C CA . ILE B 1 52 ? -5.703 25.141 -2.354 1 96.75 52 ILE B CA 1
ATOM 1651 C C . ILE B 1 52 ? -5.121 23.875 -1.73 1 96.75 52 ILE B C 1
ATOM 1653 O O . ILE B 1 52 ? -4.996 22.844 -2.4 1 96.75 52 ILE B O 1
ATOM 1657 N N . GLY B 1 53 ? -4.758 23.875 -0.481 1 97.31 53 GLY B N 1
ATOM 1658 C CA . GLY B 1 53 ? -4.266 22.734 0.274 1 97.31 53 GLY B CA 1
ATOM 1659 C C . GLY B 1 53 ? -4.086 23.031 1.751 1 97.31 53 GLY B C 1
ATOM 1660 O O . GLY B 1 53 ? -4.031 24.203 2.156 1 97.31 53 GLY B O 1
ATOM 1661 N N . LEU B 1 54 ? -4.055 21.969 2.451 1 97.5 54 LEU B N 1
ATOM 1662 C CA . LEU B 1 54 ? -3.959 22.094 3.9 1 97.5 54 LEU B CA 1
ATOM 1663 C C . LEU B 1 54 ? -3.307 20.859 4.516 1 97.5 54 LEU B C 1
ATOM 1665 O O . LEU B 1 54 ? -3.463 19.75 4.008 1 97.5 54 LEU B O 1
ATOM 1669 N N . LEU B 1 55 ? -2.508 21.078 5.535 1 98.56 55 LEU B N 1
ATOM 1670 C CA . LEU B 1 55 ? -1.885 20.031 6.34 1 98.56 55 LEU B CA 1
ATOM 1671 C C . LEU B 1 55 ? -2.111 20.281 7.828 1 98.56 55 LEU B C 1
ATOM 1673 O O . LEU B 1 55 ? -1.921 21.406 8.305 1 98.56 55 LEU B O 1
ATOM 1677 N N . THR B 1 56 ? -2.594 19.281 8.547 1 98.62 56 THR B N 1
ATOM 1678 C CA . THR B 1 56 ? -2.752 19.406 9.992 1 98.62 56 THR B CA 1
ATOM 1679 C C . THR B 1 56 ? -1.963 18.328 10.719 1 98.62 56 THR B C 1
ATOM 1681 O O . THR B 1 56 ? -1.685 17.266 10.156 1 98.62 56 THR B O 1
ATOM 1684 N N . PHE B 1 57 ? -1.579 18.641 11.938 1 98.62 57 PHE B N 1
ATOM 1685 C CA . PHE B 1 57 ? -0.776 17.688 12.695 1 98.62 57 PHE B CA 1
ATOM 1686 C C . PHE B 1 57 ? -1.078 17.797 14.188 1 98.62 57 PHE B C 1
ATOM 1688 O O . PHE B 1 57 ? -1.714 18.766 14.625 1 98.62 57 PHE B O 1
ATOM 1695 N N . ALA B 1 58 ? -0.705 16.75 14.898 1 97.62 58 ALA B N 1
ATOM 1696 C CA . ALA B 1 58 ? -0.875 16.688 16.344 1 97.62 58 ALA B CA 1
ATOM 1697 C C . ALA B 1 58 ? 0.41 16.234 17.031 1 97.62 58 ALA B C 1
ATOM 1699 O O . ALA B 1 58 ? 1.286 15.648 16.391 1 97.62 58 ALA B O 1
ATOM 1700 N N . TYR B 1 59 ? 0.539 16.594 18.266 1 93.31 59 TYR B N 1
ATOM 1701 C CA . TYR B 1 59 ? 1.623 16.125 19.125 1 93.31 59 TYR B CA 1
ATOM 1702 C C . TYR B 1 59 ? 1.139 15.031 20.078 1 93.31 59 TYR B C 1
ATOM 1704 O O . TYR B 1 59 ? 0.148 15.219 20.781 1 93.31 59 TYR B O 1
ATOM 1712 N N . HIS B 1 60 ? 1.888 13.938 19.938 1 83.38 60 HIS B N 1
ATOM 1713 C CA . HIS B 1 60 ? 1.592 12.922 20.938 1 83.38 60 HIS B CA 1
ATOM 1714 C C . HIS B 1 60 ? 2.816 12.062 21.234 1 83.38 60 HIS B C 1
ATOM 1716 O O . HIS B 1 60 ? 3.549 11.688 20.312 1 83.38 60 HIS B O 1
ATOM 1722 N N . ASN B 1 61 ? 2.998 11.789 22.578 1 78.19 61 ASN B N 1
ATOM 1723 C CA . ASN B 1 61 ? 4.074 10.93 23.062 1 78.19 61 ASN B CA 1
ATOM 1724 C C . ASN B 1 61 ? 5.438 11.398 22.562 1 78.19 61 ASN B C 1
ATOM 1726 O O . ASN B 1 61 ? 6.242 10.594 22.094 1 78.19 61 ASN B O 1
ATOM 1730 N N . GLY B 1 62 ? 5.656 12.727 22.453 1 81.12 62 GLY B N 1
ATOM 1731 C CA . GLY B 1 62 ? 6.941 13.273 22.047 1 81.12 62 GLY B CA 1
ATOM 1732 C C . GLY B 1 62 ? 7.176 13.188 20.547 1 81.12 62 GLY B C 1
ATOM 1733 O O . GLY B 1 62 ? 8.297 13.391 20.078 1 81.12 62 GLY B O 1
ATOM 1734 N N . GLN B 1 63 ? 6.156 12.859 19.812 1 90.81 63 GLN B N 1
ATOM 1735 C CA . GLN B 1 63 ? 6.246 12.758 18.359 1 90.81 63 GLN B CA 1
ATOM 1736 C C . GLN B 1 63 ? 5.176 13.609 17.672 1 90.81 63 GLN B C 1
ATOM 1738 O O . GLN B 1 63 ? 4.207 14.023 18.312 1 90.81 63 GLN B O 1
ATOM 1743 N N . MET B 1 64 ? 5.516 13.969 16.469 1 97 64 MET B N 1
ATOM 1744 C CA . MET B 1 64 ? 4.535 14.68 15.656 1 97 64 MET B CA 1
ATOM 1745 C C . MET B 1 64 ? 3.877 13.734 14.656 1 97 64 MET B C 1
ATOM 1747 O O . MET B 1 64 ? 4.559 12.93 14.016 1 97 64 MET B O 1
ATOM 1751 N N . GLU B 1 65 ? 2.609 13.82 14.633 1 98.25 65 GLU B N 1
ATOM 1752 C CA . GLU B 1 65 ? 1.841 13 13.703 1 98.25 65 GLU B CA 1
ATOM 1753 C C . GLU B 1 65 ? 1.088 13.867 12.695 1 98.25 65 GLU B C 1
ATOM 1755 O O . GLU B 1 65 ? 0.349 14.773 13.078 1 98.25 65 GLU B O 1
ATOM 1760 N N . LEU B 1 66 ? 1.382 13.641 11.445 1 98.62 66 LEU B N 1
ATOM 1761 C CA . LEU B 1 66 ? 0.582 14.234 10.383 1 98.62 66 LEU B CA 1
ATOM 1762 C C . LEU B 1 66 ? -0.823 13.641 10.359 1 98.62 66 LEU B C 1
ATOM 1764 O O . LEU B 1 66 ? -0.987 12.43 10.211 1 98.62 66 LEU B O 1
ATOM 1768 N N . ILE B 1 67 ? -1.816 14.492 10.531 1 98.12 67 ILE B N 1
ATOM 1769 C CA . ILE B 1 67 ? -3.18 13.992 10.672 1 98.12 67 ILE B CA 1
ATOM 1770 C C . ILE B 1 67 ? -3.9 14.086 9.328 1 98.12 67 ILE B C 1
ATOM 1772 O O . ILE B 1 67 ? -4.66 13.188 8.961 1 98.12 67 ILE B O 1
ATOM 1776 N N . SER B 1 68 ? -3.73 15.125 8.656 1 97.69 68 SER B N 1
ATOM 1777 C CA . SER B 1 68 ? -4.371 15.281 7.352 1 97.69 68 SER B CA 1
ATOM 1778 C C . SER B 1 68 ? -3.488 16.062 6.391 1 97.69 68 SER B C 1
ATOM 1780 O O . SER B 1 68 ? -2.744 16.953 6.805 1 97.69 68 SER B O 1
ATOM 1782 N N . LEU B 1 69 ? -3.465 15.711 5.215 1 97.88 69 LEU B N 1
ATOM 1783 C CA . LEU B 1 69 ? -2.871 16.422 4.082 1 97.88 69 LEU B CA 1
ATOM 1784 C C . LEU B 1 69 ? -3.809 16.406 2.881 1 97.88 69 LEU B C 1
ATOM 1786 O O . LEU B 1 69 ? -4.098 15.336 2.324 1 97.88 69 LEU B O 1
ATOM 1790 N N . ASP B 1 70 ? -4.258 17.562 2.479 1 94.44 70 ASP B N 1
ATOM 1791 C CA . ASP B 1 70 ? -5.262 17.688 1.425 1 94.44 70 ASP B CA 1
ATOM 1792 C C . ASP B 1 70 ? -4.836 18.734 0.385 1 94.44 70 ASP B C 1
ATOM 1794 O O . ASP B 1 70 ? -4.363 19.812 0.737 1 94.44 70 ASP B O 1
ATOM 1798 N N . SER B 1 71 ? -4.852 18.328 -0.786 1 93.81 71 SER B N 1
ATOM 1799 C CA . SER B 1 71 ? -4.664 19.234 -1.918 1 93.81 71 SER B CA 1
ATOM 1800 C C . SER B 1 71 ? -5.855 19.188 -2.867 1 93.81 71 SER B C 1
ATOM 1802 O O . SER B 1 71 ? -6.375 18.109 -3.17 1 93.81 71 SER B O 1
ATOM 1804 N N . VAL B 1 72 ? -6.348 20.312 -3.316 1 88.06 72 VAL B N 1
ATOM 1805 C CA . VAL B 1 72 ? -7.492 20.391 -4.219 1 88.06 72 VAL B CA 1
ATOM 1806 C C . VAL B 1 72 ? -7.113 19.828 -5.586 1 88.06 72 VAL B C 1
ATOM 1808 O O . VAL B 1 72 ? -7.945 19.234 -6.273 1 88.06 72 VAL B O 1
ATOM 1811 N N . LYS B 1 73 ? -5.867 20.109 -6 1 83.31 73 LYS B N 1
ATOM 1812 C CA . LYS B 1 73 ? -5.379 19.594 -7.273 1 83.31 73 LYS B CA 1
ATOM 1813 C C . LYS B 1 73 ? -4.148 18.703 -7.078 1 83.31 73 LYS B C 1
ATOM 1815 O O . LYS B 1 73 ? -3.191 19.109 -6.41 1 83.31 73 LYS B O 1
ATOM 1820 N N . GLU B 1 74 ? -4.277 17.531 -7.684 1 80.12 74 GLU B N 1
ATOM 1821 C CA . GLU B 1 74 ? -3.162 16.609 -7.566 1 80.12 74 GLU B CA 1
ATOM 1822 C C . GLU B 1 74 ? -2.096 16.891 -8.617 1 80.12 74 GLU B C 1
ATOM 1824 O O . GLU B 1 74 ? -2.41 17.328 -9.727 1 80.12 74 GLU B O 1
ATOM 1829 N N . GLY B 1 75 ? -0.835 16.641 -8.172 1 84.25 75 GLY B N 1
ATOM 1830 C CA . GLY B 1 75 ? 0.244 16.641 -9.141 1 84.25 75 GLY B CA 1
ATOM 1831 C C . GLY B 1 75 ? 0.784 18.016 -9.445 1 84.25 75 GLY B C 1
ATOM 1832 O O . GLY B 1 75 ? 1.525 18.203 -10.414 1 84.25 75 GLY B O 1
ATOM 1833 N N . VAL B 1 76 ? 0.375 18.969 -8.648 1 85.5 76 VAL B N 1
ATOM 1834 C CA . VAL B 1 76 ? 0.839 20.328 -8.961 1 85.5 76 VAL B CA 1
ATOM 1835 C C . VAL B 1 76 ? 1.796 20.812 -7.875 1 85.5 76 VAL B C 1
ATOM 1837 O O . VAL B 1 76 ? 2.129 21.984 -7.812 1 85.5 76 VAL B O 1
ATOM 1840 N N . GLY B 1 77 ? 2.152 19.953 -6.965 1 93.56 77 GLY B N 1
ATOM 1841 C CA . GLY B 1 77 ? 3.234 20.25 -6.043 1 93.56 77 GLY B CA 1
ATOM 1842 C C . GLY B 1 77 ? 2.75 20.797 -4.711 1 93.56 77 GLY B C 1
ATOM 1843 O O . GLY B 1 77 ? 3.555 21.094 -3.826 1 93.56 77 GLY B O 1
ATOM 1844 N N . VAL B 1 78 ? 1.466 20.953 -4.473 1 96.19 78 VAL B N 1
ATOM 1845 C CA . VAL B 1 78 ? 0.912 21.531 -3.25 1 96.19 78 VAL B CA 1
ATOM 1846 C C . VAL B 1 78 ? 1.195 20.609 -2.07 1 96.19 78 VAL B C 1
ATOM 1848 O O . VAL B 1 78 ? 1.691 21.047 -1.031 1 96.19 78 VAL B O 1
ATOM 1851 N N . GLY B 1 79 ? 0.93 19.297 -2.252 1 97.56 79 GLY B N 1
ATOM 1852 C CA . GLY B 1 79 ? 1.184 18.344 -1.197 1 97.56 79 GLY B CA 1
ATOM 1853 C C . GLY B 1 79 ? 2.641 18.281 -0.777 1 97.56 79 GLY B C 1
ATOM 1854 O O . GLY B 1 79 ? 2.947 18.25 0.417 1 97.56 79 GLY B O 1
ATOM 1855 N N . THR B 1 80 ? 3.457 18.312 -1.77 1 97.5 80 THR B N 1
ATOM 1856 C CA . THR B 1 80 ? 4.895 18.266 -1.52 1 97.5 80 THR B CA 1
ATOM 1857 C C . THR B 1 80 ? 5.34 19.5 -0.728 1 97.5 80 THR B C 1
ATOM 1859 O O . THR B 1 80 ? 6.066 19.375 0.259 1 97.5 80 THR B O 1
ATOM 1862 N N . SER B 1 81 ? 4.914 20.641 -1.125 1 97.88 81 SER B N 1
ATOM 1863 C CA . SER B 1 81 ? 5.305 21.875 -0.472 1 97.88 81 SER B CA 1
ATOM 1864 C C . SER B 1 81 ? 4.816 21.922 0.972 1 97.88 81 SER B C 1
ATOM 1866 O O . SER B 1 81 ? 5.547 22.344 1.868 1 97.88 81 SER B O 1
ATOM 1868 N N . LEU B 1 82 ? 3.582 21.5 1.209 1 98.5 82 LEU B N 1
ATOM 1869 C CA . LEU B 1 82 ? 3.029 21.453 2.557 1 98.5 82 LEU B CA 1
ATOM 1870 C C . LEU B 1 82 ? 3.811 20.484 3.436 1 98.5 82 LEU B C 1
ATOM 1872 O O . LEU B 1 82 ? 4.148 20.812 4.578 1 98.5 82 LEU B O 1
ATOM 1876 N N . LEU B 1 83 ? 4.109 19.375 2.883 1 98.56 83 LEU B N 1
ATOM 1877 C CA . LEU B 1 83 ? 4.84 18.344 3.623 1 98.56 83 LEU B CA 1
ATOM 1878 C C . LEU B 1 83 ? 6.234 18.844 3.994 1 98.56 83 LEU B C 1
ATOM 1880 O O . LEU B 1 83 ? 6.68 18.656 5.129 1 98.56 83 LEU B O 1
ATOM 1884 N N . GLU B 1 84 ? 6.906 19.438 3.061 1 98.25 84 GLU B N 1
ATOM 1885 C CA . GLU B 1 84 ? 8.242 19.969 3.314 1 98.25 84 GLU B CA 1
ATOM 1886 C C . GLU B 1 84 ? 8.203 21.031 4.406 1 98.25 84 GLU B C 1
ATOM 1888 O O . GLU B 1 84 ? 9.094 21.078 5.266 1 98.25 84 GLU B O 1
ATOM 1893 N N . THR B 1 85 ? 7.238 21.875 4.328 1 98.5 85 THR B N 1
ATOM 1894 C CA . THR B 1 85 ? 7.082 22.906 5.355 1 98.5 85 THR B CA 1
ATOM 1895 C C . THR B 1 85 ? 6.871 22.266 6.727 1 98.5 85 THR B C 1
ATOM 1897 O O . THR B 1 85 ? 7.5 22.672 7.707 1 98.5 85 THR B O 1
ATOM 1900 N N . PHE B 1 86 ? 6.039 21.281 6.77 1 98.62 86 PHE B N 1
ATOM 1901 C CA . PHE B 1 86 ? 5.75 20.531 7.992 1 98.62 86 PHE B CA 1
ATOM 1902 C C . PHE B 1 86 ? 7.012 19.875 8.531 1 98.62 86 PHE B C 1
ATOM 1904 O O . PHE B 1 86 ? 7.312 19.984 9.727 1 98.62 86 PHE B O 1
ATOM 1911 N N . GLU B 1 87 ? 7.734 19.25 7.656 1 98.38 87 GLU B N 1
ATOM 1912 C CA . GLU B 1 87 ? 8.961 18.578 8.07 1 98.38 87 GLU B CA 1
ATOM 1913 C C . GLU B 1 87 ? 9.984 19.578 8.602 1 98.38 87 GLU B C 1
A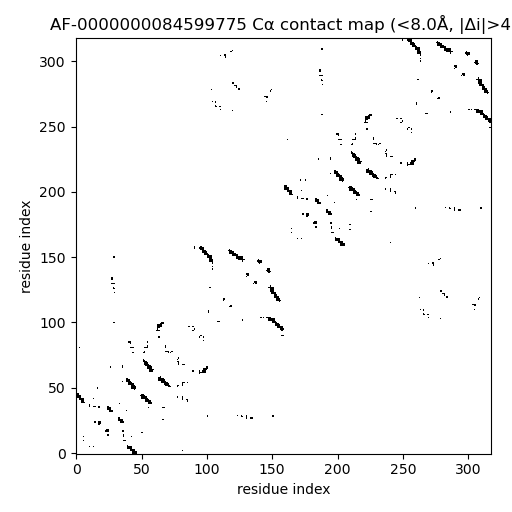TOM 1915 O O . GLU B 1 87 ? 10.672 19.312 9.594 1 98.38 87 GLU B O 1
ATOM 1920 N N . ASN B 1 88 ? 10.133 20.641 7.945 1 98 88 ASN B N 1
ATOM 1921 C CA . ASN B 1 88 ? 11.055 21.688 8.406 1 98 88 ASN B CA 1
ATOM 1922 C C . ASN B 1 88 ? 10.656 22.219 9.781 1 98 88 ASN B C 1
ATOM 1924 O O . ASN B 1 88 ? 11.516 22.422 10.641 1 98 88 ASN B O 1
ATOM 1928 N N . ASP B 1 89 ? 9.375 22.453 9.953 1 97.38 89 ASP B N 1
ATOM 1929 C CA . ASP B 1 89 ? 8.867 22.875 11.25 1 97.38 89 ASP B CA 1
ATOM 1930 C C . ASP B 1 89 ? 9.211 21.859 12.336 1 97.38 89 ASP B C 1
ATOM 1932 O O . ASP B 1 89 ? 9.648 22.219 13.43 1 97.38 89 ASP B O 1
ATOM 1936 N N . ALA B 1 90 ? 9.008 20.609 12.07 1 97.62 90 ALA B N 1
ATOM 1937 C CA . ALA B 1 90 ? 9.312 19.531 13.008 1 97.62 90 ALA B CA 1
ATOM 1938 C C . ALA B 1 90 ? 10.789 19.516 13.375 1 97.62 90 ALA B C 1
ATOM 1940 O O . ALA B 1 90 ? 11.148 19.359 14.539 1 97.62 90 ALA B O 1
ATOM 1941 N N . LYS B 1 91 ? 11.578 19.672 12.359 1 97 91 LYS B N 1
ATOM 1942 C CA . LYS B 1 91 ? 13.016 19.703 12.594 1 97 91 LYS B CA 1
ATOM 1943 C C . LYS B 1 91 ? 13.398 20.859 13.516 1 97 91 LYS B C 1
ATOM 1945 O O . LYS B 1 91 ? 14.219 20.703 14.414 1 97 91 LYS B O 1
ATOM 1950 N N . GLU B 1 92 ? 12.82 21.953 13.25 1 96.12 92 GLU B N 1
ATOM 1951 C CA . GLU B 1 92 ? 13.094 23.125 14.07 1 96.12 92 GLU B CA 1
ATOM 1952 C C . GLU B 1 92 ? 12.688 22.891 15.523 1 96.12 92 GLU B C 1
ATOM 1954 O O . GLU B 1 92 ? 13.297 23.453 16.438 1 96.12 92 GLU B O 1
ATOM 1959 N N . LYS B 1 93 ? 11.711 22.078 15.727 1 94.75 93 LYS B N 1
ATOM 1960 C CA . LYS B 1 93 ? 11.227 21.75 17.062 1 94.75 93 LYS B CA 1
ATOM 1961 C C . LYS B 1 93 ? 11.977 20.547 17.641 1 94.75 93 LYS B C 1
ATOM 1963 O O . LYS B 1 93 ? 11.578 19.984 18.672 1 94.75 93 LYS B O 1
ATOM 1968 N N . ASN B 1 94 ? 12.961 20.047 16.984 1 94.62 94 ASN B N 1
ATOM 1969 C CA . ASN B 1 94 ? 13.828 18.938 17.406 1 94.62 94 ASN B CA 1
ATOM 1970 C C . ASN B 1 94 ? 13.055 17.641 17.531 1 94.62 94 ASN B C 1
ATOM 1972 O O . ASN B 1 94 ? 13.32 16.844 18.438 1 94.62 94 ASN B O 1
ATOM 1976 N N . ILE B 1 95 ? 12.086 17.578 16.734 1 95.94 95 ILE B N 1
ATOM 1977 C CA . ILE B 1 95 ? 11.352 16.328 16.641 1 95.94 95 ILE B CA 1
ATOM 1978 C C . ILE B 1 95 ? 12.211 15.273 15.945 1 95.94 95 ILE B C 1
ATOM 1980 O O . ILE B 1 95 ? 12.859 15.562 14.938 1 95.94 95 ILE B O 1
ATOM 1984 N N . LYS B 1 96 ? 12.172 14.062 16.453 1 94.94 96 LYS B N 1
ATOM 1985 C CA . LYS B 1 96 ? 13.086 13.039 15.953 1 94.94 96 LYS B CA 1
ATOM 1986 C C . LYS B 1 96 ? 12.438 12.219 14.828 1 94.94 96 LYS B C 1
ATOM 1988 O O . LYS B 1 96 ? 13.141 11.617 14.016 1 94.94 96 LYS B O 1
ATOM 1993 N N . ALA B 1 97 ? 11.117 12.164 14.859 1 96.06 97 ALA B N 1
ATOM 1994 C CA . ALA B 1 97 ? 10.43 11.398 13.828 1 96.06 97 ALA B CA 1
ATOM 1995 C C . ALA B 1 97 ? 9.008 11.906 13.617 1 96.06 97 ALA B C 1
ATOM 1997 O O . ALA B 1 97 ? 8.359 12.367 14.562 1 96.06 97 ALA B O 1
ATOM 1998 N N . ILE B 1 98 ? 8.617 11.805 12.438 1 97.75 98 ILE B N 1
ATOM 1999 C CA . ILE B 1 98 ? 7.246 12.141 12.07 1 97.75 98 ILE B CA 1
ATOM 2000 C C . ILE B 1 98 ? 6.473 10.859 11.742 1 97.75 98 ILE B C 1
ATOM 2002 O O . ILE B 1 98 ? 7.008 9.953 11.109 1 97.75 98 ILE B O 1
ATOM 2006 N N . HIS B 1 99 ? 5.258 10.836 12.18 1 98 99 HIS B N 1
ATOM 2007 C CA . HIS B 1 99 ? 4.395 9.695 11.906 1 98 99 HIS B CA 1
ATOM 2008 C C . HIS B 1 99 ? 3.141 10.117 11.148 1 98 99 HIS B C 1
ATOM 2010 O O . HIS B 1 99 ? 2.762 11.289 11.172 1 98 99 HIS B O 1
ATOM 2016 N N . LEU B 1 100 ? 2.568 9.266 10.461 1 98.19 100 LEU B N 1
ATOM 2017 C CA . LEU B 1 100 ? 1.228 9.414 9.906 1 98.19 100 LEU B CA 1
ATOM 2018 C C . LEU B 1 100 ? 0.547 8.062 9.742 1 98.19 100 LEU B C 1
ATOM 2020 O O . LEU B 1 100 ? 1.213 7.023 9.742 1 98.19 100 LEU B O 1
ATOM 2024 N N . VAL B 1 101 ? -0.755 8.086 9.656 1 98.31 101 VAL B N 1
ATOM 2025 C CA . VAL B 1 101 ? -1.565 6.891 9.43 1 98.31 101 VAL B CA 1
ATOM 2026 C C . VAL B 1 101 ? -2.451 7.086 8.203 1 98.31 101 VAL B C 1
ATOM 2028 O O . VAL B 1 101 ? -3.016 8.164 8 1 98.31 101 VAL B O 1
ATOM 2031 N N . THR B 1 102 ? -2.506 6.133 7.367 1 98.19 102 THR B N 1
ATOM 2032 C CA . THR B 1 102 ? -3.461 6.125 6.262 1 98.19 102 THR B CA 1
ATOM 2033 C C . THR B 1 102 ? -4.141 4.762 6.148 1 98.19 102 THR B C 1
ATOM 2035 O O . THR B 1 102 ? -3.66 3.773 6.703 1 98.19 102 THR B O 1
ATOM 2038 N N . THR B 1 103 ? -5.277 4.801 5.445 1 98.44 103 THR B N 1
ATOM 2039 C CA . THR B 1 103 ? -6.02 3.553 5.285 1 98.44 103 THR B CA 1
ATOM 2040 C C . THR B 1 103 ? -5.469 2.744 4.117 1 98.44 103 THR B C 1
ATOM 2042 O O . THR B 1 103 ? -4.781 3.285 3.248 1 98.44 103 THR B O 1
ATOM 2045 N N . ASN B 1 104 ? -5.785 1.429 4.137 1 98.81 104 ASN B N 1
ATOM 2046 C CA . ASN B 1 104 ? -5.266 0.45 3.188 1 98.81 104 ASN B CA 1
ATOM 2047 C C . ASN B 1 104 ? -5.652 0.797 1.752 1 98.81 104 ASN B C 1
ATOM 2049 O O . ASN B 1 104 ? -4.961 0.41 0.808 1 98.81 104 ASN B O 1
ATOM 2053 N N . ASP B 1 105 ? -6.68 1.512 1.611 1 98.62 105 ASP B N 1
ATOM 2054 C CA . ASP B 1 105 ? -7.176 1.811 0.272 1 98.62 105 ASP B CA 1
ATOM 2055 C C . ASP B 1 105 ? -6.387 2.951 -0.366 1 98.62 105 ASP B C 1
ATOM 2057 O O . ASP B 1 105 ? -6.465 3.164 -1.577 1 98.62 105 ASP B O 1
ATOM 2061 N N . ASN B 1 106 ? -5.707 3.688 0.411 1 98 106 ASN B N 1
ATOM 2062 C CA . ASN B 1 106 ? -5.055 4.91 -0.046 1 98 106 ASN B CA 1
ATOM 2063 C C . ASN B 1 106 ? -3.668 4.621 -0.618 1 98 106 ASN B C 1
ATOM 2065 O O . ASN B 1 106 ? -2.664 5.125 -0.11 1 98 106 ASN B O 1
ATOM 2069 N N . VAL B 1 107 ? -3.633 3.865 -1.729 1 98.06 107 VAL B N 1
ATOM 2070 C CA . VAL B 1 107 ? -2.379 3.418 -2.324 1 98.06 107 VAL B CA 1
ATOM 2071 C C . VAL B 1 107 ? -1.612 4.617 -2.879 1 98.06 107 VAL B C 1
ATOM 2073 O O . VAL B 1 107 ? -0.38 4.613 -2.914 1 98.06 107 VAL B O 1
ATOM 2076 N N . HIS B 1 108 ? -2.307 5.609 -3.264 1 96.19 108 HIS B N 1
ATOM 2077 C CA . HIS B 1 108 ? -1.663 6.832 -3.73 1 96.19 108 HIS B CA 1
ATOM 2078 C C . HIS B 1 108 ? -0.846 7.48 -2.619 1 96.19 108 HIS B C 1
ATOM 2080 O O . HIS B 1 108 ? 0.289 7.906 -2.846 1 96.19 108 HIS B O 1
ATOM 2086 N N . ALA B 1 109 ? -1.469 7.566 -1.443 1 97.25 109 ALA B N 1
ATOM 2087 C CA . ALA B 1 109 ? -0.756 8.133 -0.302 1 97.25 109 ALA B CA 1
ATOM 2088 C C . ALA B 1 109 ? 0.464 7.289 0.058 1 97.25 109 ALA B C 1
ATOM 2090 O O . ALA B 1 109 ? 1.528 7.828 0.371 1 97.25 109 ALA B O 1
ATOM 2091 N N . LEU B 1 110 ? 0.306 5.988 0.007 1 98.62 110 LEU B N 1
ATOM 2092 C CA . LEU B 1 110 ? 1.431 5.105 0.289 1 98.62 110 LEU B CA 1
ATOM 2093 C C . LEU B 1 110 ? 2.604 5.402 -0.638 1 98.62 110 LEU B C 1
ATOM 2095 O O . LEU B 1 110 ? 3.742 5.539 -0.182 1 98.62 110 LEU B O 1
ATOM 2099 N N . ALA B 1 111 ? 2.312 5.496 -1.89 1 98.31 111 ALA B N 1
ATOM 2100 C CA . ALA B 1 111 ? 3.361 5.812 -2.855 1 98.31 111 ALA B CA 1
ATOM 2101 C C . ALA B 1 111 ? 3.947 7.195 -2.596 1 98.31 111 ALA B C 1
ATOM 2103 O O . ALA B 1 111 ? 5.168 7.367 -2.588 1 98.31 111 ALA B O 1
ATOM 2104 N N . PHE B 1 112 ? 3.086 8.141 -2.311 1 98 112 PHE B N 1
ATOM 2105 C CA . PHE B 1 112 ? 3.459 9.531 -2.098 1 98 112 PHE B CA 1
ATOM 2106 C C . PHE B 1 112 ? 4.449 9.656 -0.946 1 98 112 PHE B C 1
ATOM 2108 O O . PHE B 1 112 ? 5.52 10.25 -1.101 1 98 112 PHE B O 1
ATOM 2115 N N . TYR B 1 113 ? 4.117 9.094 0.134 1 98.69 113 TYR B N 1
ATOM 2116 C CA . TYR B 1 113 ? 4.93 9.258 1.334 1 98.69 113 TYR B CA 1
ATOM 2117 C C . TYR B 1 113 ? 6.211 8.438 1.241 1 98.69 113 TYR B C 1
ATOM 2119 O O . TYR B 1 113 ? 7.281 8.898 1.648 1 98.69 113 TYR B O 1
ATOM 2127 N N . GLN B 1 114 ? 6.109 7.242 0.693 1 98.81 114 GLN B N 1
ATOM 2128 C CA . GLN B 1 114 ? 7.297 6.398 0.612 1 98.81 114 GLN B CA 1
ATOM 2129 C C . GLN B 1 114 ? 8.344 7.016 -0.312 1 98.81 114 GLN B C 1
ATOM 2131 O O . GLN B 1 114 ? 9.547 6.914 -0.05 1 98.81 114 GLN B O 1
ATOM 2136 N N . LYS B 1 115 ? 7.902 7.641 -1.388 1 98.19 115 LYS B N 1
ATOM 2137 C CA . LYS B 1 115 ? 8.82 8.32 -2.295 1 98.19 115 LYS B CA 1
ATOM 2138 C C . LYS B 1 115 ? 9.562 9.453 -1.581 1 98.19 115 LYS B C 1
ATOM 2140 O O . LYS B 1 115 ? 10.57 9.953 -2.076 1 98.19 115 LYS B O 1
ATOM 2145 N N . ARG B 1 116 ? 9.055 9.844 -0.477 1 97.88 116 ARG B N 1
ATOM 2146 C CA . ARG B 1 116 ? 9.594 11 0.229 1 97.88 116 ARG B CA 1
ATOM 2147 C C . ARG B 1 116 ? 10.227 10.594 1.556 1 97.88 116 ARG B C 1
ATOM 2149 O O . ARG B 1 116 ? 10.359 11.414 2.465 1 97.88 116 ARG B O 1
ATOM 2156 N N . GLY B 1 117 ? 10.516 9.367 1.687 1 97.88 117 GLY B N 1
ATOM 2157 C CA . GLY B 1 117 ? 11.383 8.922 2.766 1 97.88 117 GLY B CA 1
ATOM 2158 C C . GLY B 1 117 ? 10.625 8.312 3.928 1 97.88 117 GLY B C 1
ATOM 2159 O O . GLY B 1 117 ? 11.227 7.906 4.926 1 97.88 117 GLY B O 1
ATOM 2160 N N . TYR B 1 118 ? 9.336 8.219 3.85 1 98.75 118 TYR B N 1
ATOM 2161 C CA . TYR B 1 118 ? 8.562 7.539 4.887 1 98.75 118 TYR B CA 1
ATOM 2162 C C . TYR B 1 118 ? 8.602 6.027 4.691 1 98.75 118 TYR B C 1
ATOM 2164 O O . TYR B 1 118 ? 8.555 5.539 3.559 1 98.75 118 TYR B O 1
ATOM 2172 N N . VAL B 1 119 ? 8.648 5.281 5.78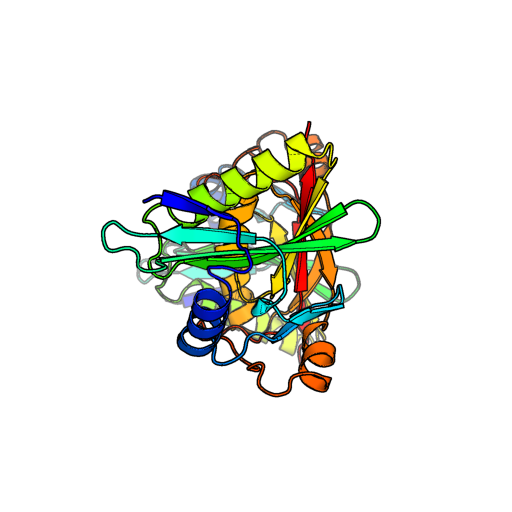5 1 98.56 119 VAL B N 1
ATOM 2173 C CA . VAL B 1 119 ? 8.703 3.824 5.734 1 98.56 119 VAL B CA 1
ATOM 2174 C C . VAL B 1 119 ? 7.5 3.234 6.465 1 98.56 119 VAL B C 1
ATOM 2176 O O . VAL B 1 119 ? 6.902 3.891 7.32 1 98.56 119 VAL B O 1
ATOM 2179 N N . LEU B 1 120 ? 7.109 2.059 6.055 1 98.81 120 LEU B N 1
ATOM 2180 C CA . LEU B 1 120 ? 6.039 1.382 6.781 1 98.81 120 LEU B CA 1
ATOM 2181 C C . LEU B 1 120 ? 6.484 1.027 8.195 1 98.81 120 LEU B C 1
ATOM 2183 O O . LEU B 1 120 ? 7.586 0.511 8.391 1 98.81 120 LEU B O 1
ATOM 2187 N N . HIS B 1 121 ? 5.586 1.35 9.117 1 98.19 121 HIS B N 1
ATOM 2188 C CA . HIS B 1 121 ? 5.984 1.219 10.516 1 98.19 121 HIS B CA 1
ATOM 2189 C C . HIS B 1 121 ? 5.113 0.2 11.242 1 98.19 121 HIS B C 1
ATOM 2191 O O . HIS B 1 121 ? 5.617 -0.611 12.023 1 98.19 121 HIS B O 1
ATOM 2197 N N . LYS B 1 122 ? 3.863 0.247 11.047 1 98.38 122 LYS B N 1
ATOM 2198 C CA . LYS B 1 122 ? 2.934 -0.63 11.75 1 98.38 122 LYS B CA 1
ATOM 2199 C C . LYS B 1 122 ? 1.663 -0.853 10.938 1 98.38 122 LYS B C 1
ATOM 2201 O O . LYS B 1 122 ? 1.184 0.062 10.266 1 98.38 122 LYS B O 1
ATOM 2206 N N . LEU B 1 123 ? 1.163 -2.061 11.023 1 98.81 123 LEU B N 1
ATOM 2207 C CA . LEU B 1 123 ? -0.128 -2.4 10.43 1 98.81 123 LEU B CA 1
ATOM 2208 C C . LEU B 1 123 ? -1.201 -2.52 11.508 1 98.81 123 LEU B C 1
ATOM 2210 O O . LEU B 1 123 ? -1.054 -3.295 12.453 1 98.81 123 LEU B O 1
ATOM 2214 N N . HIS B 1 124 ? -2.18 -1.717 11.445 1 98.62 124 HIS B N 1
ATOM 2215 C CA . HIS B 1 124 ? -3.348 -1.819 12.312 1 98.62 124 HIS B CA 1
ATOM 2216 C C . HIS B 1 124 ? -4.5 -2.52 11.609 1 98.62 124 HIS B C 1
ATOM 2218 O O . HIS B 1 124 ? -5.336 -1.866 10.977 1 98.62 124 HIS B O 1
ATOM 2224 N N . LYS B 1 125 ? -4.594 -3.83 11.852 1 98.44 125 LYS B N 1
ATOM 2225 C CA . LYS B 1 125 ? -5.605 -4.637 11.18 1 98.44 125 LYS B CA 1
ATOM 2226 C C . LYS B 1 125 ? -7.004 -4.312 11.688 1 98.44 125 LYS B C 1
ATOM 2228 O O . LYS B 1 125 ? -7.207 -4.156 12.891 1 98.44 125 LYS B O 1
ATOM 2233 N N . GLU B 1 126 ? -7.93 -4.148 10.773 1 98.12 126 GLU B N 1
ATOM 2234 C CA . GLU B 1 126 ? -9.352 -3.928 11.047 1 98.12 126 GLU B CA 1
ATOM 2235 C C . GLU B 1 126 ? -9.57 -2.65 11.852 1 98.12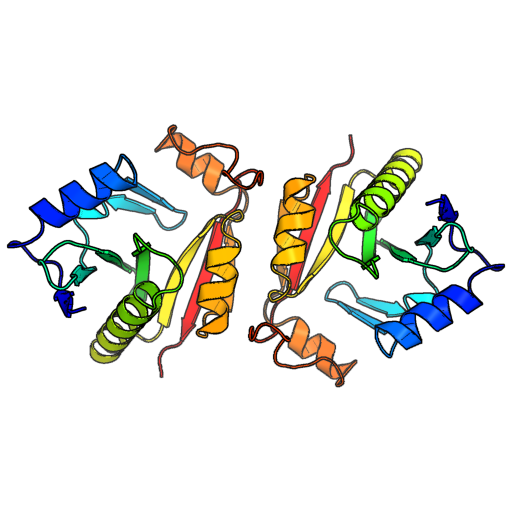 126 GLU B C 1
ATOM 2237 O O . GLU B 1 126 ? -10.57 -2.518 12.547 1 98.12 126 GLU B O 1
ATOM 2242 N N . ALA B 1 127 ? -8.648 -1.753 11.766 1 98.5 127 ALA B N 1
ATOM 2243 C CA . ALA B 1 127 ? -8.734 -0.517 12.539 1 98.5 127 ALA B CA 1
ATOM 2244 C C . ALA B 1 127 ? -9.953 0.304 12.133 1 98.5 127 ALA B C 1
ATOM 2246 O O . ALA B 1 127 ? -10.539 1.009 12.953 1 98.5 127 ALA B O 1
ATOM 2247 N N . VAL B 1 128 ? -10.359 0.205 10.891 1 98.5 128 VAL B N 1
ATOM 2248 C CA . VAL B 1 128 ? -11.422 1.072 10.383 1 98.5 128 VAL B CA 1
ATOM 2249 C C . VAL B 1 128 ? -12.766 0.632 10.945 1 98.5 128 VAL B C 1
ATOM 2251 O O . VAL B 1 128 ? -13.695 1.438 11.055 1 98.5 128 VAL B O 1
ATOM 2254 N N . LYS B 1 129 ? -12.883 -0.647 11.297 1 97.44 129 LYS B N 1
ATOM 2255 C CA . LYS B 1 129 ? -14.094 -1.104 11.977 1 97.44 129 LYS B CA 1
ATOM 2256 C C . LYS B 1 129 ? -14.328 -0.314 13.258 1 97.44 129 LYS B C 1
ATOM 2258 O O . LYS B 1 129 ? -15.445 0.15 13.516 1 97.44 129 LYS B O 1
ATOM 2263 N N . LYS B 1 130 ? -13.305 -0.194 14.016 1 96.75 130 LYS B N 1
ATOM 2264 C CA . LYS B 1 130 ? -13.391 0.577 15.25 1 96.75 130 LYS B CA 1
ATOM 2265 C C . LYS B 1 130 ? -13.688 2.047 14.961 1 96.75 130 LYS B C 1
ATOM 2267 O O . LYS B 1 130 ? -14.477 2.678 15.672 1 96.75 130 LYS B O 1
ATOM 2272 N N . ALA B 1 131 ? -13 2.553 13.977 1 97.88 131 ALA B N 1
ATOM 2273 C CA . ALA B 1 131 ? -13.211 3.947 13.594 1 97.88 131 ALA B CA 1
ATOM 2274 C C . ALA B 1 131 ? -14.672 4.199 13.234 1 97.88 131 ALA B C 1
ATOM 2276 O O . ALA B 1 131 ? -15.227 5.242 13.57 1 97.88 131 ALA B O 1
ATOM 2277 N N . ARG B 1 132 ? -15.344 3.266 12.562 1 97.69 132 ARG B N 1
ATOM 2278 C CA . ARG B 1 132 ? -16.719 3.428 12.094 1 97.69 132 ARG B CA 1
ATOM 2279 C C . ARG B 1 132 ? -17.703 3.4 13.258 1 97.69 132 ARG B C 1
ATOM 2281 O O . ARG B 1 132 ? -18.844 3.861 13.133 1 97.69 132 ARG B O 1
ATOM 2288 N N . LEU B 1 133 ? -17.297 2.779 14.375 1 97 133 LEU B N 1
ATOM 2289 C CA . LEU B 1 133 ? -18.125 2.854 15.562 1 97 133 LEU B CA 1
ATOM 2290 C C . LEU B 1 133 ? -18.25 4.293 16.047 1 97 133 LEU B C 1
ATOM 2292 O O . LEU B 1 133 ? -19.312 4.691 16.562 1 97 133 LEU B O 1
ATOM 2296 N N . LEU B 1 134 ? -17.234 5.098 15.82 1 95.62 134 LEU B N 1
ATOM 2297 C CA . LEU B 1 134 ? -17.188 6.484 16.281 1 95.62 134 LEU B CA 1
ATOM 2298 C C . LEU B 1 134 ? -17.656 7.43 15.172 1 95.62 134 LEU B C 1
ATOM 2300 O O . LEU B 1 134 ? -18.219 8.492 15.461 1 95.62 134 LEU B O 1
ATOM 2304 N N . LYS B 1 135 ? -17.438 7.082 13.984 1 96.69 135 LYS B N 1
ATOM 2305 C CA . LYS B 1 135 ? -17.812 7.863 12.805 1 96.69 135 LYS B CA 1
ATOM 2306 C C . LYS B 1 135 ? -18.406 6.969 11.719 1 96.69 135 LYS B C 1
ATOM 2308 O O . LYS B 1 135 ? -17.719 6.617 10.758 1 96.69 135 LYS B O 1
ATOM 2313 N N . PRO B 1 136 ? -19.656 6.707 11.766 1 96.19 136 PRO B N 1
ATOM 2314 C CA . PRO B 1 136 ? -20.312 5.723 10.906 1 96.19 136 PRO B CA 1
ATOM 2315 C C . PRO B 1 136 ? -20.328 6.141 9.438 1 96.19 136 PRO B C 1
ATOM 2317 O O . PRO B 1 136 ? -20.578 5.312 8.555 1 96.19 136 PRO B O 1
ATOM 2320 N N . GLU B 1 137 ? -20 7.41 9.172 1 95.12 137 GLU B N 1
ATOM 2321 C CA . GLU B 1 137 ? -20.062 7.914 7.801 1 95.12 137 GLU B CA 1
ATOM 2322 C C . GLU B 1 137 ? -18.859 7.43 6.992 1 95.12 137 GLU B C 1
ATOM 2324 O O . GLU B 1 137 ? -18.828 7.566 5.77 1 95.12 137 GLU B O 1
ATOM 2329 N N . ILE B 1 138 ? -17.891 6.855 7.652 1 96.62 138 ILE B N 1
ATOM 2330 C CA . ILE B 1 138 ? -16.75 6.305 6.922 1 96.62 138 ILE B CA 1
ATOM 2331 C C . ILE B 1 138 ? -17.219 5.184 6 1 96.62 138 ILE B C 1
ATOM 2333 O O . ILE B 1 138 ? -17.766 4.18 6.465 1 96.62 138 ILE B O 1
ATOM 2337 N N . PRO B 1 139 ? -16.938 5.41 4.691 1 96.94 139 PRO B N 1
ATOM 2338 C CA . PRO B 1 139 ? -17.438 4.406 3.744 1 96.94 139 PRO B CA 1
ATOM 2339 C C . PRO B 1 139 ? -16.781 3.043 3.926 1 96.94 139 PRO B C 1
ATOM 2341 O O . PRO B 1 139 ? -15.648 2.957 4.426 1 96.94 139 PRO B O 1
ATOM 2344 N N . SER B 1 140 ? -17.469 2.021 3.486 1 98 140 SER B N 1
ATOM 2345 C CA . SER B 1 140 ? -16.938 0.667 3.57 1 98 140 SER B CA 1
ATOM 2346 C C . SER B 1 140 ? -16.031 0.36 2.387 1 98 140 SER B C 1
ATOM 2348 O O . SER B 1 140 ? -15.055 -0.386 2.52 1 98 140 SER B O 1
ATOM 2350 N N . ILE B 1 141 ? -16.391 0.934 1.228 1 98.44 141 ILE B N 1
ATOM 2351 C CA . ILE B 1 141 ? -15.625 0.738 0.003 1 98.44 141 ILE B CA 1
ATOM 2352 C C . ILE B 1 141 ? -15.172 2.09 -0.545 1 98.44 141 ILE B C 1
ATOM 2354 O O . ILE B 1 141 ? -15.969 3.031 -0.622 1 98.44 141 ILE B O 1
ATOM 2358 N N . ALA B 1 142 ? -13.891 2.168 -0.86 1 98.25 142 ALA B N 1
ATOM 2359 C CA . ALA B 1 142 ? -13.344 3.406 -1.408 1 98.25 142 ALA B CA 1
ATOM 2360 C C . ALA B 1 142 ? -13.773 3.602 -2.859 1 98.25 142 ALA B C 1
ATOM 2362 O O . ALA B 1 142 ? -14.312 2.682 -3.482 1 98.25 142 ALA B O 1
ATOM 2363 N N . GLU B 1 143 ? -13.586 4.777 -3.352 1 96.62 143 GLU B N 1
ATOM 2364 C CA . GLU B 1 143 ? -13.945 5.105 -4.727 1 96.62 143 GLU B CA 1
ATOM 2365 C C . GLU B 1 143 ? -13.234 4.188 -5.719 1 96.62 143 GLU B C 1
ATOM 2367 O O . GLU B 1 143 ? -13.789 3.846 -6.766 1 96.62 143 GLU B O 1
ATOM 2372 N N . ASN B 1 144 ? -12.07 3.75 -5.371 1 97.12 144 ASN B N 1
ATOM 2373 C CA . ASN B 1 144 ? -11.289 2.912 -6.277 1 97.12 144 ASN B CA 1
ATOM 2374 C C . ASN B 1 144 ? -11.68 1.443 -6.16 1 97.12 144 ASN B C 1
ATOM 2376 O O . ASN B 1 144 ? -11.055 0.577 -6.77 1 97.12 144 ASN B O 1
ATOM 2380 N N . GLY B 1 145 ? -12.586 1.181 -5.352 1 98.12 145 GLY B N 1
ATOM 2381 C CA . GLY B 1 145 ? -13.133 -0.165 -5.285 1 98.12 145 GLY B CA 1
ATOM 2382 C C . GLY B 1 145 ? -12.523 -1.003 -4.176 1 98.12 145 GLY B C 1
ATOM 2383 O O . GLY B 1 145 ? -12.922 -2.15 -3.969 1 98.12 145 GLY B O 1
ATOM 2384 N N . ILE B 1 146 ? -11.586 -0.545 -3.408 1 98.69 146 ILE B N 1
ATOM 2385 C CA . ILE B 1 146 ? -10.922 -1.283 -2.34 1 98.69 146 ILE B CA 1
ATOM 2386 C C . ILE B 1 146 ? -11.734 -1.18 -1.054 1 98.69 146 ILE B C 1
ATOM 2388 O O . ILE B 1 146 ? -12.086 -0.08 -0.622 1 98.69 146 ILE B O 1
ATOM 2392 N N . PRO B 1 147 ? -12.109 -2.277 -0.434 1 98.75 147 PRO B N 1
ATOM 2393 C CA . PRO B 1 147 ? -12.719 -2.197 0.896 1 98.75 147 PRO B CA 1
ATOM 2394 C C . PRO B 1 147 ? -11.797 -1.54 1.926 1 98.75 147 PRO B C 1
ATOM 2396 O O . PRO B 1 147 ? -10.625 -1.893 2.023 1 98.75 147 PRO B O 1
ATOM 2399 N N . ILE B 1 148 ? -12.32 -0.616 2.559 1 98.75 148 ILE B N 1
ATOM 2400 C CA . ILE B 1 148 ? -11.555 0.094 3.574 1 98.75 148 ILE B CA 1
ATOM 2401 C C . ILE B 1 148 ? -11.602 -0.68 4.891 1 98.75 148 ILE B C 1
ATOM 2403 O O . ILE B 1 148 ? -12.664 -0.821 5.496 1 98.75 148 ILE B O 1
ATOM 2407 N N . ARG B 1 149 ? -10.445 -1.104 5.332 1 98.62 149 ARG B N 1
ATOM 2408 C CA . ARG B 1 149 ? -10.438 -2.059 6.434 1 98.62 149 ARG B CA 1
ATOM 2409 C C . ARG B 1 149 ? -9.312 -1.757 7.418 1 98.62 149 ARG B C 1
ATOM 2411 O O . ARG B 1 149 ? -9.547 -1.648 8.625 1 98.62 149 ARG B O 1
ATOM 2418 N N . ASP B 1 150 ? -8.109 -1.68 6.938 1 98.88 150 ASP B N 1
ATOM 2419 C CA . ASP B 1 150 ? -6.898 -1.609 7.75 1 98.88 150 ASP B CA 1
ATOM 2420 C C . ASP B 1 150 ? -6.277 -0.216 7.688 1 98.88 150 ASP B C 1
ATOM 2422 O O . ASP B 1 150 ? -6.629 0.588 6.824 1 98.88 150 ASP B O 1
ATOM 2426 N N . GLU B 1 151 ? -5.457 0.011 8.633 1 98.88 151 GLU B N 1
ATOM 2427 C CA . GLU B 1 151 ? -4.633 1.215 8.625 1 98.88 151 GLU B CA 1
ATOM 2428 C C . GLU B 1 151 ? -3.146 0.867 8.641 1 98.88 151 GLU B C 1
ATOM 2430 O O . GLU B 1 151 ? -2.744 -0.127 9.25 1 98.88 151 GLU B O 1
ATOM 2435 N N . ILE B 1 152 ? -2.418 1.666 7.949 1 98.81 152 ILE B N 1
ATOM 2436 C CA . ILE B 1 152 ? -0.966 1.54 7.93 1 98.81 152 ILE B CA 1
ATOM 2437 C C . ILE B 1 152 ? -0.33 2.803 8.508 1 98.81 152 ILE B C 1
ATOM 2439 O O . ILE B 1 152 ? -0.639 3.916 8.078 1 98.81 152 ILE B O 1
ATOM 2443 N N . GLU B 1 153 ? 0.469 2.619 9.477 1 98.5 153 GLU B N 1
ATOM 2444 C CA . GLU B 1 153 ? 1.263 3.713 10.031 1 98.5 153 GLU B CA 1
ATOM 2445 C C . GLU B 1 153 ? 2.607 3.832 9.32 1 98.5 153 GLU B C 1
ATOM 2447 O O . GLU B 1 153 ? 3.316 2.838 9.148 1 98.5 153 GLU B O 1
ATOM 2452 N N . LEU B 1 154 ? 2.938 5 8.852 1 98.62 154 LEU B N 1
ATOM 2453 C CA . LEU B 1 154 ? 4.246 5.312 8.281 1 98.62 154 LEU B CA 1
ATOM 2454 C C . LEU B 1 154 ? 5.023 6.254 9.195 1 98.62 154 LEU B C 1
ATOM 2456 O O . LEU B 1 154 ? 4.438 6.93 10.039 1 98.62 154 LEU B O 1
ATOM 2460 N N . MET B 1 155 ? 6.289 6.246 9.008 1 97.94 155 MET B N 1
ATOM 2461 C CA . MET B 1 155 ? 7.113 7.168 9.781 1 97.94 155 MET B CA 1
ATOM 2462 C C . MET B 1 155 ? 8.352 7.582 8.992 1 97.94 155 MET B C 1
ATOM 2464 O O . MET B 1 155 ? 8.766 6.883 8.07 1 97.94 155 MET B O 1
ATOM 2468 N N . LYS B 1 156 ? 8.859 8.641 9.328 1 98 156 LYS B N 1
ATOM 2469 C CA . LYS B 1 156 ? 10.109 9.156 8.789 1 98 156 LYS B CA 1
ATOM 2470 C C . LYS B 1 156 ? 11 9.703 9.906 1 98 156 LYS B C 1
ATOM 2472 O O . LYS B 1 156 ? 10.617 10.648 10.602 1 98 156 LYS B O 1
ATOM 2477 N N . PRO B 1 157 ? 12.148 9.102 10.133 1 96.44 157 PRO B N 1
ATOM 2478 C CA . PRO B 1 157 ? 13.109 9.734 11.031 1 96.44 157 PRO B CA 1
ATOM 2479 C C . PRO B 1 157 ? 13.602 11.086 10.508 1 96.44 157 PRO B C 1
ATOM 2481 O O . PRO B 1 157 ? 13.82 11.242 9.305 1 96.44 157 PRO B O 1
ATOM 2484 N N . LEU B 1 158 ? 13.656 11.969 11.5 1 94.56 158 LEU B N 1
ATOM 2485 C CA . LEU B 1 158 ? 14.18 13.289 11.148 1 94.56 158 LEU B CA 1
ATOM 2486 C C . LEU B 1 158 ? 15.578 13.484 11.711 1 94.56 158 LEU B C 1
ATOM 2488 O O . LEU B 1 158 ? 15.883 13.023 12.812 1 94.56 158 LEU B O 1
ATOM 2492 N N . ALA B 1 159 ? 16.766 13.656 10.891 1 75.5 159 ALA B N 1
ATOM 2493 C CA . ALA B 1 159 ? 18.141 13.906 11.32 1 75.5 159 ALA B CA 1
ATOM 2494 C C . ALA B 1 159 ? 18.234 15.195 12.133 1 75.5 159 ALA B C 1
ATOM 2496 O O . ALA B 1 159 ? 17.422 16.109 11.938 1 75.5 159 ALA B O 1
#

pLDDT: mean 96.02, std 3.99, range [75.5, 98.88]

Radius of gyration: 22.24 Å; Cα contacts (8 Å, |Δi|>4): 603; chains: 2; bounding box: 42×66×54 Å

Nearest PDB structures (foldseek):
  1y9w-assembly1_B  TM=8.108E-01  e=6.685E-07  Bacillus cereus ATCC 14579
  3g8w-assembly1_A  TM=6.724E-01  e=7.991E-07  Staphylococcus epidermidis ATCC 12228
  7mx2-assembly1_A  TM=6.747E-01  e=5.269E-07  Homo sapiens
  3pzj-assembly1_B  TM=8.154E-01  e=1.333E-04  Chromobacterium violaceum
  3h4q-assembly1_A  TM=5.590E-01  e=8.434E-04  Staphylococcus aureus subsp. aureus Mu50

Solvent-accessible surface area (backbone atoms only — not comparable to full-atom values): 17437 Å² total; per-residue (Å²): 118,48,77,43,70,55,42,86,90,49,33,66,59,48,39,49,48,32,38,72,75,63,69,47,42,68,42,65,52,93,92,44,78,41,55,53,54,76,41,49,37,38,35,30,23,42,93,86,66,46,78,46,26,40,33,26,37,47,79,53,95,85,29,40,30,48,69,48,76,46,49,80,56,82,92,72,53,52,59,58,53,50,49,52,51,50,52,53,53,38,46,75,68,67,34,51,38,40,34,34,67,43,50,64,55,44,44,66,56,52,53,54,42,30,55,68,64,31,39,80,68,45,70,39,73,54,38,41,60,61,34,32,76,79,41,68,81,58,66,59,55,44,94,87,53,21,59,46,34,31,31,38,30,33,32,29,80,44,131,117,48,76,41,71,57,44,86,90,48,33,66,60,47,39,50,48,31,37,71,76,65,69,47,43,69,42,66,52,94,92,44,79,41,54,54,54,74,42,48,37,38,34,32,22,42,93,86,65,44,77,47,26,39,34,27,38,47,79,53,96,85,29,41,30,50,70,45,78,48,48,78,57,83,92,72,54,52,60,57,52,50,49,53,51,51,51,52,53,38,46,75,68,66,35,53,37,40,32,35,68,47,50,64,55,44,45,66,57,52,52,54,43,31,54,69,63,32,41,82,70,46,73,38,73,55,40,44,60,61,33,30,75,79,41,68,80,58,65,59,56,43,95,88,54,21,59,46,35,32,31,38,30,33,33,28,79,43,130

InterPro domains:
  IPR000182 GNAT domain [PF00583] (17-118)
  IPR000182 GNAT domain [PS51186] (1-139)
  IPR016181 Acyl-CoA N-acyltransferase [SSF55729] (1-126)

Secondary structure (DSSP, 8-state):
-EEEE--TTTHHHHHHHHHHHHS--EEEETTEEEEGGGSEEEEEE-TTS-EEEEEEEEEETTEEEEEEEEESSTTSSHHHHHHHHHHHHHHHTT--EEEEEEETT-HHHHHHHHTTT-EEEEEETTHHHHHHHH-TTS-SB-TTSPBP--EEEEEEE--/-EEEE--TTTHHHHHHHHHHHHS--EEEETTEEEEGGGSEEEEEE-TTS-EEEEEEEEEETTEEEEEEEEESSTTSSHHHHHHHHHHHHHHHTT--EEEEEEETT-HHHHHHHHTTT-EEEEEETTHHHHHHHH-TTS-SB-TTSPBP--EEEEEEE--

Foldseek 3Di:
DDKDKDDPVCLVVLQVVCCVPPVAQWDQFPVGIDRQSPFIFMFDADPVGHTQWIWGWDDDPLEIETEDTDGNDPPPCRSVVRVVVVLVVCVVVVRFKYKYKDWPVPVVVVVVVVVVAKDWDDKAFQRVVVVCVVVVPPDQADPVGHGTGIMIMIMHTDD/DDKDKDDPVCLVVLQVVCCVPPVAQWDDFPVGIDRQSPFIFMFDADPVGHTQWIWGWDDDPLEIETEDTDGNDPPPCRRVVRVVVVLVVCVVVVHFKYKYKDWPVPVVVVVVVVVVAKDWDDKAFQRVVVVCVVVVPPDQADPVGHGTGIMIMIMHTDD

Organism: NCBI:txid1246626